Protein AF-A0A0E0DQ27-F1 (afdb_monomer_lite)

Radius of gyration: 22.17 Å; chains: 1; bounding box: 56×49×69 Å

Sequence (238 aa):
MFDQETCTPAHSANTAISEDLGQVEYILSDRTGTLTENRMIFRRCCMSDTLYGENNGDALKDARLLDAVSCNDPDIVKFLTVMALCSTVVPIKSNGGTITYHAQSQDEEALVSAASKLNMVLVSKDSNTAEISFNGCKFYYDLLDILEFTSDRKRMSAVVKDVQSGKILLLSKGADEAILPRCHQVVARDPLFYCCPDLEVLIKISGMVFFTFKQYLIPVANGLRLLPGRSMLTYHAL

Secondary structure (DSSP, 8-state):
-EETTTTEE---S-STTTTGGGG-------TBTTTB-S------EEETTEEESTTTS-GGG-HHHHHHHHTT-HHHHHHHHHHHHSS--EEEE-TTS-EEEE-SSHHHHHHHHHHHHTTEEEEEE-SSEEEEEETTEEEEEEEEEEE---TTT-EEEEEEEETTT--EEEEEEE-HHHHGGGSS--EEEETTEEE-TTSS-EEEETTEEEEEE-----EETTEE--------------

InterPro domains:
  IPR023299 P-type ATPase, cytoplasmic domain N [G3DSA:3.40.1110.10] (27-193)
  IPR023299 P-type ATPase, cytoplasmic domain N [SSF81660] (35-189)

Organism: NCBI:txid40149

Structure (mmCIF, N/CA/C/O backbone):
data_AF-A0A0E0DQ27-F1
#
_entry.id   AF-A0A0E0DQ27-F1
#
loop_
_atom_site.group_PDB
_atom_site.id
_atom_site.type_symbol
_atom_site.label_atom_id
_atom_site.label_alt_id
_atom_site.label_comp_id
_atom_site.label_asym_id
_atom_site.label_entity_id
_atom_site.label_seq_id
_atom_site.pdbx_PDB_ins_code
_atom_site.Cartn_x
_atom_site.Cartn_y
_atom_site.Cartn_z
_atom_site.occupancy
_atom_site.B_iso_or_equiv
_atom_site.auth_seq_id
_atom_site.auth_comp_id
_atom_site.auth_asym_id
_atom_site.auth_atom_id
_atom_site.pdbx_PDB_model_num
ATOM 1 N N . MET A 1 1 ? 21.222 8.772 -30.298 1.00 85.88 1 MET A N 1
ATOM 2 C CA . MET A 1 1 ? 20.385 8.210 -29.219 1.00 85.88 1 MET A CA 1
ATOM 3 C C . MET A 1 1 ? 20.910 8.791 -27.912 1.00 85.88 1 MET A C 1
ATOM 5 O O . MET A 1 1 ? 22.088 8.610 -27.633 1.00 85.88 1 MET A O 1
ATOM 9 N N . PHE A 1 2 ? 20.123 9.619 -27.225 1.00 94.50 2 PHE A N 1
ATOM 10 C CA . PHE A 1 2 ? 20.524 10.358 -26.019 1.00 94.50 2 PHE A CA 1
ATOM 11 C C . PHE A 1 2 ? 19.355 10.327 -25.038 1.00 94.50 2 PHE A C 1
ATOM 13 O O . PHE A 1 2 ? 18.240 10.660 -25.440 1.00 94.50 2 PHE A O 1
ATOM 20 N N . ASP A 1 3 ? 19.612 9.911 -23.802 1.00 92.56 3 ASP A N 1
ATOM 21 C CA . ASP A 1 3 ? 18.632 9.940 -22.722 1.00 92.56 3 ASP A CA 1
ATOM 22 C C . ASP A 1 3 ? 18.698 11.291 -21.998 1.00 92.56 3 ASP A C 1
ATOM 24 O O . ASP A 1 3 ? 19.737 11.673 -21.456 1.00 92.56 3 ASP A O 1
ATOM 28 N N . GLN A 1 4 ? 17.582 12.021 -22.015 1.00 94.44 4 GLN A N 1
ATOM 29 C CA . GLN A 1 4 ? 17.468 13.339 -21.394 1.00 94.44 4 GLN A CA 1
ATOM 30 C C . GLN A 1 4 ? 17.326 13.270 -19.873 1.00 94.44 4 GLN A C 1
ATOM 32 O O . GLN A 1 4 ? 17.739 14.213 -19.205 1.00 94.44 4 GLN A O 1
ATOM 37 N N . GLU A 1 5 ? 16.767 12.189 -19.321 1.00 89.69 5 GLU A N 1
ATOM 38 C CA . GLU A 1 5 ? 16.522 12.092 -17.878 1.00 89.69 5 GLU A CA 1
ATOM 39 C C . GLU A 1 5 ? 17.819 11.843 -17.112 1.00 89.69 5 GLU A C 1
ATOM 41 O O . GLU A 1 5 ? 18.094 12.502 -16.108 1.00 89.69 5 GLU A O 1
ATOM 46 N N . THR A 1 6 ? 18.654 10.932 -17.616 1.00 90.06 6 THR A N 1
ATOM 47 C CA . THR A 1 6 ? 19.972 10.649 -17.025 1.00 90.06 6 THR A CA 1
ATOM 48 C C . THR A 1 6 ? 21.101 11.488 -17.626 1.00 90.06 6 THR A C 1
ATOM 50 O O . THR A 1 6 ? 22.240 11.391 -17.173 1.00 90.06 6 THR A O 1
ATOM 53 N N . CYS A 1 7 ? 20.805 12.318 -18.633 1.00 91.56 7 CYS A N 1
ATOM 54 C CA . CYS A 1 7 ? 21.791 13.059 -19.427 1.00 91.56 7 CYS A CA 1
ATOM 55 C C . CYS A 1 7 ? 22.873 12.157 -20.055 1.00 91.56 7 CYS A C 1
ATOM 57 O O . CYS A 1 7 ? 24.028 12.569 -20.198 1.00 91.56 7 CYS A O 1
ATOM 59 N N . THR A 1 8 ? 22.512 10.931 -20.443 1.00 93.38 8 THR A N 1
ATOM 60 C CA . THR A 1 8 ? 23.469 9.925 -20.919 1.00 93.38 8 THR A CA 1
ATOM 61 C C . THR A 1 8 ? 23.369 9.742 -22.439 1.00 93.38 8 THR A C 1
ATOM 63 O O . THR A 1 8 ? 22.321 9.336 -22.951 1.00 93.38 8 THR A O 1
ATOM 66 N N . PRO A 1 9 ? 24.441 10.005 -23.212 1.00 95.88 9 PRO A N 1
ATOM 67 C CA . PRO A 1 9 ? 24.478 9.651 -24.626 1.00 95.88 9 PRO A CA 1
ATOM 68 C C . PRO A 1 9 ? 24.666 8.144 -24.808 1.00 95.88 9 PRO A C 1
ATOM 70 O O . PRO A 1 9 ? 25.321 7.481 -24.007 1.00 95.88 9 PRO A O 1
ATOM 73 N N . ALA A 1 10 ? 24.170 7.607 -25.922 1.00 91.94 10 ALA A N 1
ATOM 74 C CA . ALA A 1 10 ? 24.556 6.269 -26.342 1.00 91.94 10 ALA A CA 1
ATOM 75 C C . ALA A 1 10 ? 26.074 6.209 -26.559 1.00 91.94 10 ALA A C 1
ATOM 77 O O . ALA A 1 10 ? 26.651 7.043 -27.261 1.00 91.94 10 ALA A O 1
ATOM 78 N N . HIS A 1 11 ? 26.704 5.210 -25.952 1.00 92.50 11 HIS A N 1
ATOM 79 C CA . HIS A 1 11 ? 28.142 5.009 -25.992 1.00 92.50 11 HIS A CA 1
ATOM 80 C C . HIS A 1 11 ? 28.458 3.668 -26.653 1.00 92.50 11 HIS A C 1
ATOM 82 O O . HIS A 1 11 ? 27.934 2.630 -26.256 1.00 92.50 11 HIS A O 1
ATOM 88 N N . SER A 1 12 ? 29.330 3.692 -27.660 1.00 91.69 12 SER A N 1
ATOM 89 C CA . SER A 1 12 ? 29.832 2.484 -28.309 1.00 91.69 12 SER A CA 1
ATOM 90 C C . SER A 1 12 ? 31.163 2.094 -27.678 1.00 91.69 12 SER A C 1
ATOM 92 O O . SER A 1 12 ? 32.188 2.696 -27.990 1.00 91.69 12 SER A O 1
ATOM 94 N N . ALA A 1 13 ? 31.154 1.071 -26.823 1.00 92.62 13 ALA A N 1
ATOM 95 C CA . ALA A 1 13 ? 32.375 0.551 -26.204 1.00 92.62 13 ALA A CA 1
ATOM 96 C C . ALA A 1 13 ? 33.302 -0.152 -27.218 1.00 92.62 13 ALA A C 1
ATOM 98 O O . ALA A 1 13 ? 34.518 -0.147 -27.049 1.00 92.62 13 ALA A O 1
ATOM 99 N N . ASN A 1 14 ? 32.738 -0.742 -28.279 1.00 92.06 14 ASN A N 1
A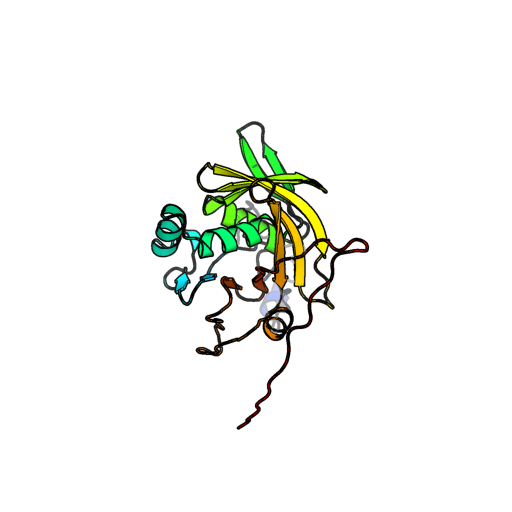TOM 100 C CA . ASN A 1 14 ? 33.486 -1.392 -29.352 1.00 92.06 14 ASN A CA 1
ATOM 101 C C . ASN A 1 14 ? 32.871 -1.042 -30.712 1.00 92.06 14 ASN A C 1
ATOM 103 O O . ASN A 1 14 ? 31.726 -1.389 -30.984 1.00 92.06 14 ASN A O 1
ATOM 107 N N . THR A 1 15 ? 33.626 -0.354 -31.566 1.00 92.69 15 THR A N 1
ATOM 108 C CA . THR A 1 15 ? 33.170 0.077 -32.898 1.00 92.69 15 THR A CA 1
ATOM 109 C C . THR A 1 15 ? 33.391 -0.970 -33.995 1.00 92.69 15 THR A C 1
ATOM 111 O O . THR A 1 15 ? 32.826 -0.827 -35.080 1.00 92.69 15 THR A O 1
ATOM 114 N N . ALA A 1 16 ? 34.157 -2.036 -33.726 1.00 92.62 16 ALA A N 1
ATOM 115 C CA . ALA A 1 16 ? 34.480 -3.077 -34.708 1.00 92.62 16 ALA A CA 1
ATOM 116 C C . ALA A 1 16 ? 33.281 -3.967 -35.085 1.00 92.62 16 ALA A C 1
ATOM 118 O O . ALA A 1 16 ? 33.305 -4.596 -36.132 1.00 92.62 16 ALA A O 1
ATOM 119 N N . ILE A 1 17 ? 32.233 -3.992 -34.255 1.00 92.56 17 ILE A N 1
ATOM 120 C CA . ILE A 1 17 ? 31.020 -4.816 -34.433 1.00 92.56 17 ILE A CA 1
ATOM 121 C C . ILE A 1 17 ? 29.846 -4.037 -35.050 1.00 92.56 17 ILE A C 1
ATOM 123 O O . ILE A 1 17 ? 28.694 -4.456 -34.976 1.00 92.56 17 ILE A O 1
ATOM 127 N N . SER A 1 18 ? 30.107 -2.852 -35.603 1.00 90.00 18 SER A N 1
ATOM 128 C CA . SER A 1 18 ? 29.053 -1.964 -36.110 1.00 90.00 18 SER A CA 1
ATOM 129 C C . SER A 1 18 ? 28.307 -2.534 -37.322 1.00 90.00 18 SER A C 1
ATOM 131 O O . SER A 1 18 ? 27.117 -2.266 -37.472 1.00 90.00 18 SER A O 1
ATOM 133 N N . GLU A 1 19 ? 28.967 -3.354 -38.142 1.00 92.44 19 GLU A N 1
ATOM 134 C CA . GLU A 1 19 ? 28.348 -4.055 -39.275 1.00 92.44 19 GLU A CA 1
ATOM 135 C C . GLU A 1 19 ? 27.512 -5.265 -38.821 1.00 92.44 19 GLU A C 1
ATOM 137 O O . GLU A 1 19 ? 26.423 -5.493 -39.352 1.00 92.44 19 GLU A O 1
ATOM 142 N N . ASP A 1 20 ? 27.964 -5.980 -37.783 1.00 90.69 20 ASP A N 1
ATOM 143 C CA . ASP A 1 20 ? 27.270 -7.146 -37.215 1.00 90.69 20 ASP A CA 1
ATOM 144 C C . ASP A 1 20 ? 25.910 -6.768 -36.610 1.00 90.69 20 ASP A C 1
ATOM 146 O O . ASP A 1 20 ? 24.956 -7.543 -36.683 1.00 90.69 20 ASP A O 1
ATOM 150 N N . LEU A 1 21 ? 25.780 -5.545 -36.074 1.00 89.81 21 LEU A N 1
ATOM 151 C CA . LEU A 1 21 ? 24.505 -5.013 -35.572 1.00 89.81 21 LEU A CA 1
ATOM 152 C C . LEU A 1 21 ? 23.403 -4.998 -36.646 1.00 89.81 21 LEU A C 1
ATOM 154 O O . LEU A 1 21 ? 22.226 -5.107 -36.306 1.00 89.81 21 LEU A O 1
ATOM 158 N N . GLY A 1 22 ? 23.765 -4.887 -37.930 1.00 90.94 22 GLY A N 1
ATOM 159 C CA . GLY A 1 22 ? 22.819 -4.923 -39.049 1.00 90.94 22 GLY A CA 1
ATOM 160 C C . GLY A 1 22 ? 22.325 -6.326 -39.416 1.00 90.94 22 GLY A C 1
ATOM 161 O O . GLY A 1 22 ? 21.386 -6.444 -40.200 1.00 90.94 22 GLY A O 1
ATOM 162 N N . GLN A 1 23 ? 22.941 -7.374 -38.863 1.00 93.25 23 GLN A N 1
ATOM 163 C CA . GLN A 1 23 ? 22.648 -8.782 -39.162 1.00 93.25 23 GLN A CA 1
ATOM 164 C C . GLN A 1 23 ? 21.981 -9.514 -37.984 1.00 93.25 23 GLN A C 1
ATOM 166 O O . GLN A 1 23 ? 21.807 -10.729 -38.020 1.00 93.25 23 GLN A O 1
ATOM 171 N N . VAL A 1 24 ? 21.617 -8.796 -36.918 1.00 93.88 24 VAL A N 1
ATOM 172 C CA . VAL A 1 24 ? 21.010 -9.390 -35.721 1.00 93.88 24 VAL A CA 1
ATOM 173 C C . VAL A 1 24 ? 19.576 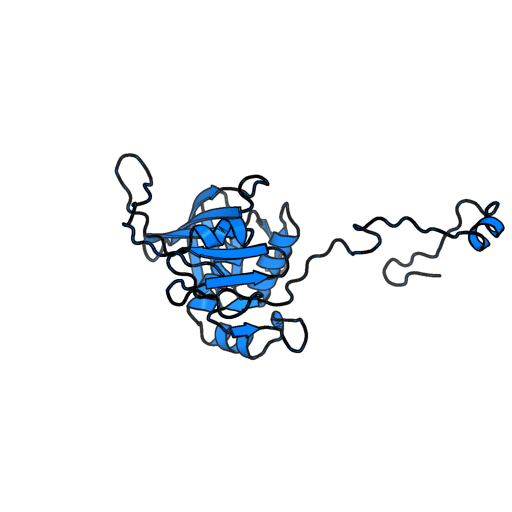-9.849 -36.012 1.00 93.88 24 VAL A C 1
ATOM 175 O O . VAL A 1 24 ? 18.709 -9.034 -36.313 1.00 93.88 24 VAL A O 1
ATOM 178 N N . GLU A 1 25 ? 19.308 -11.149 -35.854 1.00 96.25 25 GLU A N 1
ATOM 179 C CA . GLU A 1 25 ? 17.965 -11.741 -36.018 1.00 96.25 25 GLU A CA 1
ATOM 180 C C . GLU A 1 25 ? 17.209 -11.922 -34.690 1.00 96.25 25 GLU A C 1
ATOM 182 O O . GLU A 1 25 ? 15.979 -11.881 -34.655 1.00 96.25 25 GLU A O 1
ATOM 187 N N . TYR A 1 26 ? 17.934 -12.103 -33.583 1.00 95.19 26 TYR A N 1
ATOM 188 C CA . TYR A 1 26 ? 17.359 -12.380 -32.267 1.00 95.19 26 TYR A CA 1
ATOM 189 C C . TYR A 1 26 ? 17.884 -11.394 -31.226 1.00 95.19 26 TYR A C 1
ATOM 191 O O . TYR A 1 26 ? 19.091 -11.216 -31.076 1.00 95.19 26 TYR A O 1
ATOM 199 N N . ILE A 1 27 ? 16.968 -10.797 -30.462 1.00 93.38 27 ILE A N 1
ATOM 200 C CA . ILE A 1 27 ? 17.286 -9.947 -29.313 1.00 93.38 27 ILE A CA 1
ATOM 201 C C . ILE A 1 27 ? 16.871 -10.692 -28.049 1.00 93.38 27 ILE A C 1
ATOM 203 O O . ILE A 1 27 ? 15.703 -11.039 -27.872 1.00 93.38 27 ILE A O 1
ATOM 207 N N . LEU A 1 28 ? 17.833 -10.923 -27.160 1.00 94.31 28 LEU A N 1
ATOM 208 C CA . LEU A 1 28 ? 17.578 -11.432 -25.819 1.00 94.31 28 LEU A CA 1
ATOM 209 C C . LEU A 1 28 ? 17.525 -10.236 -24.869 1.00 94.31 28 LEU A C 1
ATOM 211 O O . LEU A 1 28 ? 18.515 -9.525 -24.711 1.00 94.31 28 LEU A O 1
ATOM 215 N N . SER A 1 29 ? 16.368 -9.999 -24.261 1.00 91.25 29 SER A N 1
ATOM 216 C CA . SER A 1 29 ? 16.168 -8.895 -23.322 1.00 91.25 29 SER A CA 1
ATOM 217 C C . SER A 1 29 ? 15.880 -9.425 -21.928 1.00 91.25 29 SER A C 1
ATOM 219 O O . SER A 1 29 ? 15.069 -10.338 -21.764 1.00 91.25 29 SER A O 1
ATOM 221 N N . ASP A 1 30 ? 16.516 -8.823 -20.923 1.00 91.00 30 ASP A N 1
ATOM 222 C CA . ASP A 1 30 ? 16.131 -9.035 -19.531 1.00 91.00 30 ASP A CA 1
ATOM 223 C C . ASP A 1 30 ? 14.823 -8.287 -19.230 1.00 91.00 30 ASP A C 1
ATOM 225 O O . ASP A 1 30 ? 14.516 -7.249 -19.820 1.00 91.00 30 ASP A O 1
ATOM 229 N N . ARG A 1 31 ? 14.021 -8.811 -18.307 1.00 81.81 31 ARG A N 1
ATOM 230 C CA . ARG A 1 31 ? 12.768 -8.174 -17.901 1.00 81.81 31 ARG A CA 1
ATOM 231 C C . ARG A 1 31 ? 13.046 -6.965 -17.014 1.00 81.81 31 ARG A C 1
ATOM 233 O O . ARG A 1 31 ? 12.565 -5.869 -17.296 1.00 81.81 31 ARG A O 1
ATOM 240 N N . THR A 1 32 ? 13.824 -7.162 -15.956 1.00 76.94 32 THR A N 1
ATOM 241 C CA . THR A 1 32 ? 14.015 -6.156 -14.907 1.00 76.94 32 THR A CA 1
ATOM 242 C C . THR A 1 32 ? 15.139 -5.201 -15.287 1.00 76.94 32 THR A C 1
ATOM 244 O O . THR A 1 32 ? 16.227 -5.629 -15.648 1.00 76.94 32 THR A O 1
ATOM 247 N N . GLY A 1 33 ? 14.887 -3.892 -15.230 1.00 78.56 33 GLY A N 1
ATOM 248 C CA . GLY A 1 33 ? 15.893 -2.873 -15.545 1.00 78.56 33 GLY A CA 1
ATOM 249 C C . GLY A 1 33 ? 16.145 -2.650 -17.041 1.00 78.56 33 GLY A C 1
ATOM 250 O O . GLY A 1 33 ? 16.861 -1.715 -17.379 1.00 78.56 33 GLY A O 1
ATOM 251 N N . THR A 1 34 ? 15.540 -3.455 -17.928 1.00 85.25 34 THR A N 1
ATOM 252 C CA . THR A 1 34 ? 15.535 -3.221 -19.386 1.00 85.25 34 THR A CA 1
ATOM 253 C C . THR A 1 34 ? 14.118 -3.001 -19.911 1.00 85.25 34 THR A C 1
ATOM 255 O O . THR A 1 34 ? 13.819 -1.926 -20.418 1.00 85.25 34 THR A O 1
ATOM 258 N N . LEU A 1 35 ? 13.222 -3.989 -19.775 1.00 82.62 35 LEU A N 1
ATOM 259 C CA . LEU A 1 35 ? 11.830 -3.845 -20.230 1.00 82.62 35 LEU A CA 1
ATOM 260 C C . LEU A 1 35 ? 10.960 -3.072 -19.237 1.00 82.62 35 LEU A C 1
ATOM 262 O O . LEU A 1 35 ? 9.985 -2.438 -19.637 1.00 82.62 35 LEU A O 1
ATOM 266 N N . THR A 1 36 ? 11.282 -3.151 -17.946 1.00 77.12 36 THR A N 1
ATOM 267 C CA . THR A 1 36 ? 10.534 -2.468 -16.889 1.00 77.12 36 THR A CA 1
ATOM 268 C C . THR A 1 36 ? 11.459 -1.667 -15.990 1.00 77.12 36 THR A C 1
ATOM 270 O O . THR A 1 36 ? 12.467 -2.188 -15.502 1.00 77.12 36 THR A O 1
ATOM 273 N N . GLU A 1 37 ? 11.063 -0.433 -15.691 1.00 74.81 37 GLU A N 1
ATOM 274 C CA . GLU A 1 37 ? 11.632 0.327 -14.583 1.00 74.81 37 GLU A CA 1
ATOM 275 C C . GLU A 1 37 ? 11.393 -0.410 -13.262 1.00 74.81 37 GLU A C 1
ATOM 277 O O . GLU A 1 37 ? 10.334 -1.000 -13.041 1.00 74.81 37 GLU A O 1
ATOM 282 N N . ASN A 1 38 ? 12.366 -0.346 -12.355 1.00 76.19 38 ASN A N 1
ATOM 283 C CA . ASN A 1 38 ? 12.253 -0.919 -11.016 1.00 76.19 38 ASN A CA 1
ATOM 284 C C . ASN A 1 38 ? 11.463 0.028 -10.093 1.00 76.19 38 ASN A C 1
ATOM 286 O O . ASN A 1 38 ? 11.992 0.538 -9.102 1.00 76.19 38 ASN A O 1
ATOM 290 N N . ARG A 1 39 ? 10.231 0.355 -10.506 1.00 74.75 39 ARG A N 1
ATOM 291 C CA . ARG A 1 39 ? 9.332 1.295 -9.835 1.00 74.75 39 ARG A CA 1
ATOM 292 C C . ARG A 1 39 ? 7.906 0.758 -9.831 1.00 74.75 39 ARG A C 1
ATOM 294 O O . ARG A 1 39 ? 7.240 0.700 -10.863 1.00 74.75 39 ARG A O 1
ATOM 301 N N . MET A 1 40 ? 7.404 0.470 -8.637 1.00 79.69 40 MET A N 1
ATOM 302 C CA . MET A 1 40 ? 6.029 0.021 -8.436 1.00 79.69 40 MET A CA 1
ATOM 303 C C . MET A 1 40 ? 5.103 1.216 -8.190 1.00 79.69 40 MET A C 1
ATOM 305 O O . MET A 1 40 ? 5.422 2.136 -7.435 1.00 79.69 40 MET A O 1
ATOM 309 N N . ILE A 1 41 ? 3.954 1.236 -8.871 1.00 77.06 41 ILE A N 1
ATOM 310 C CA . ILE A 1 41 ? 2.983 2.336 -8.806 1.00 77.06 41 ILE A CA 1
ATOM 311 C C . ILE A 1 41 ? 1.600 1.756 -8.527 1.00 77.06 41 ILE A C 1
ATOM 313 O O . ILE A 1 41 ? 1.123 0.877 -9.243 1.00 77.06 41 ILE A O 1
ATOM 317 N N . PHE A 1 42 ? 0.928 2.295 -7.512 1.00 82.19 42 PHE A N 1
ATOM 318 C CA . PHE A 1 42 ? -0.466 1.979 -7.230 1.00 82.19 42 PHE A CA 1
ATOM 319 C C . PHE A 1 42 ? -1.375 2.574 -8.309 1.00 82.19 42 PHE A C 1
ATOM 321 O O . PHE A 1 42 ? -1.415 3.788 -8.497 1.00 82.19 42 PHE A O 1
ATOM 328 N N . ARG A 1 43 ? -2.085 1.708 -9.036 1.00 78.81 43 ARG A N 1
ATOM 329 C CA . ARG A 1 43 ? -2.857 2.092 -10.229 1.00 78.81 43 ARG A CA 1
ATOM 330 C C . ARG A 1 43 ? -4.361 1.970 -10.038 1.00 78.81 43 ARG A C 1
ATOM 332 O O . ARG A 1 43 ? -5.097 2.849 -10.468 1.00 78.81 43 ARG A O 1
ATOM 339 N N . ARG A 1 44 ? -4.823 0.871 -9.447 1.00 80.44 44 ARG A N 1
ATOM 340 C CA . ARG A 1 44 ? -6.241 0.513 -9.327 1.00 80.44 44 ARG A CA 1
ATOM 341 C C . ARG A 1 44 ? -6.471 -0.257 -8.041 1.00 80.44 44 ARG A C 1
ATOM 343 O O . ARG A 1 44 ? -5.562 -0.939 -7.572 1.00 80.44 44 ARG A O 1
ATOM 350 N N . CYS A 1 45 ? -7.685 -0.182 -7.524 1.00 78.25 45 CYS A N 1
ATOM 351 C CA . CYS A 1 45 ? -8.141 -0.974 -6.391 1.00 78.25 45 CYS A CA 1
ATOM 352 C C . CYS A 1 45 ? -9.645 -1.204 -6.489 1.00 78.25 45 CYS A C 1
ATOM 354 O O . CYS A 1 45 ? -10.350 -0.485 -7.191 1.00 78.25 45 CYS A O 1
ATOM 356 N N . CYS A 1 46 ? -10.121 -2.215 -5.777 1.00 77.00 46 CYS A N 1
ATOM 357 C CA . CYS A 1 46 ? -11.534 -2.513 -5.632 1.00 77.00 46 CYS A CA 1
ATOM 358 C C . CYS A 1 46 ? -11.850 -2.549 -4.138 1.00 77.00 46 CYS A C 1
ATOM 360 O O . CYS A 1 46 ? -11.052 -3.096 -3.378 1.00 77.00 46 CYS A O 1
ATOM 362 N N . MET A 1 47 ? -12.977 -1.970 -3.729 1.00 76.44 47 MET A N 1
ATOM 363 C CA . MET A 1 47 ? -13.510 -2.073 -2.367 1.00 76.44 47 MET A CA 1
ATOM 364 C C . MET A 1 47 ? -15.034 -2.125 -2.449 1.00 76.44 47 MET A C 1
ATOM 366 O O . MET A 1 47 ? -15.613 -1.353 -3.206 1.00 76.44 47 MET A O 1
ATOM 370 N N . SER A 1 48 ? -15.671 -3.029 -1.699 1.00 68.94 48 SER A N 1
ATOM 371 C CA . SER A 1 48 ? -17.138 -3.147 -1.597 1.00 68.94 48 SER A CA 1
ATOM 372 C C . SER A 1 48 ? -17.853 -3.049 -2.962 1.00 68.94 48 SER A C 1
ATOM 374 O O . SER A 1 48 ? -18.681 -2.170 -3.182 1.00 68.94 48 SER A O 1
ATOM 376 N N . ASP A 1 49 ? -17.462 -3.913 -3.912 1.00 68.62 49 ASP A N 1
ATOM 377 C CA . ASP A 1 49 ? -17.937 -3.964 -5.314 1.00 68.62 49 ASP A CA 1
ATOM 378 C C . ASP A 1 49 ? -17.649 -2.732 -6.194 1.00 68.62 49 ASP A C 1
ATOM 380 O O . ASP A 1 49 ? -18.029 -2.694 -7.365 1.00 68.62 49 ASP A O 1
ATOM 384 N N . THR A 1 50 ? -16.934 -1.734 -5.680 1.00 72.25 50 THR A N 1
ATOM 385 C CA . THR A 1 50 ? -16.585 -0.526 -6.429 1.00 72.25 50 THR A CA 1
ATOM 386 C C . THR A 1 50 ? -15.132 -0.576 -6.887 1.00 72.25 50 THR A C 1
ATOM 388 O O . THR A 1 50 ? -14.206 -0.601 -6.076 1.00 72.25 50 THR A O 1
ATOM 391 N N . LEU A 1 51 ? -14.923 -0.560 -8.206 1.00 76.00 51 LEU A N 1
ATOM 392 C CA . LEU A 1 51 ? -13.602 -0.465 -8.825 1.00 76.00 51 LEU A CA 1
ATOM 393 C C . LEU A 1 51 ? -13.194 1.003 -8.999 1.00 76.00 51 LEU A C 1
ATOM 395 O O . LEU A 1 51 ? -13.906 1.781 -9.639 1.00 76.00 51 LEU A O 1
ATOM 399 N N . TYR A 1 52 ? -12.014 1.364 -8.499 1.00 79.50 52 TYR A N 1
ATOM 400 C CA . TYR A 1 52 ? -11.430 2.700 -8.610 1.00 79.50 52 TYR A CA 1
ATOM 401 C C . TYR A 1 52 ? -10.239 2.717 -9.577 1.00 79.50 52 TYR A C 1
ATOM 403 O O . TYR A 1 52 ? -9.418 1.792 -9.618 1.00 79.50 52 TYR A O 1
ATOM 411 N N . GLY A 1 53 ? -10.121 3.800 -10.351 1.00 74.94 53 GLY A N 1
ATOM 412 C CA . GLY A 1 53 ? -9.043 3.988 -11.331 1.00 74.94 53 GLY A CA 1
ATOM 413 C C . GLY A 1 53 ? -9.278 3.293 -12.679 1.00 74.94 53 GLY A C 1
ATOM 414 O O . GLY A 1 53 ? -8.326 3.057 -13.427 1.00 74.94 53 GLY A O 1
ATOM 415 N N . GLU A 1 54 ? -10.522 2.950 -13.014 1.00 70.25 54 GLU A N 1
ATOM 416 C CA . GLU A 1 54 ? -10.874 2.243 -14.253 1.00 70.25 54 GLU A CA 1
ATOM 417 C C . GLU A 1 54 ? -10.520 3.066 -15.507 1.00 70.25 54 GLU A C 1
ATOM 419 O O . GLU A 1 54 ? -9.710 2.617 -16.322 1.00 70.25 54 GLU A O 1
ATOM 424 N N . ASN A 1 55 ? -11.003 4.313 -15.576 1.00 70.19 55 ASN A N 1
ATOM 425 C CA . ASN A 1 55 ? -10.890 5.183 -16.754 1.00 70.19 55 ASN A CA 1
ATOM 426 C C . ASN A 1 55 ? -9.454 5.647 -17.056 1.00 70.19 55 ASN A C 1
ATOM 428 O O . ASN A 1 55 ? -9.011 5.579 -18.197 1.00 70.19 55 ASN A O 1
ATOM 432 N N . ASN A 1 56 ? -8.711 6.094 -16.037 1.00 70.94 56 ASN A N 1
ATOM 433 C CA . ASN A 1 56 ? -7.377 6.690 -16.220 1.00 70.94 56 ASN A CA 1
ATOM 434 C C . ASN A 1 56 ? -6.224 5.769 -15.797 1.00 70.94 56 ASN A C 1
ATOM 436 O O . ASN A 1 56 ? -5.058 6.127 -15.959 1.00 70.94 56 ASN A O 1
ATOM 440 N N . GLY A 1 57 ? -6.524 4.606 -15.209 1.00 68.88 57 GLY A N 1
ATOM 441 C CA . GLY A 1 57 ? -5.499 3.750 -14.611 1.00 68.88 57 GLY A CA 1
ATOM 442 C C . GLY A 1 57 ? -4.774 4.422 -13.442 1.00 68.88 57 GLY A C 1
ATOM 443 O O . GLY A 1 57 ? -3.598 4.148 -13.236 1.00 68.88 57 GLY A O 1
ATOM 444 N N . ASP A 1 58 ? -5.422 5.346 -12.732 1.00 77.62 58 ASP A N 1
ATOM 445 C CA . ASP A 1 58 ? -4.850 6.049 -11.580 1.00 77.62 58 ASP A CA 1
ATOM 446 C C . ASP A 1 58 ? -5.931 6.264 -10.514 1.00 77.62 58 ASP A C 1
ATOM 448 O O . ASP A 1 58 ? -6.689 7.235 -10.550 1.00 77.62 58 ASP A O 1
ATOM 452 N N . ALA A 1 59 ? -6.028 5.320 -9.580 1.00 78.00 59 ALA A N 1
ATOM 453 C CA . ALA A 1 59 ? -6.985 5.350 -8.480 1.00 78.00 59 ALA A CA 1
ATOM 454 C C . ALA A 1 59 ? -6.780 6.555 -7.554 1.00 78.00 59 ALA A C 1
ATOM 456 O O . ALA A 1 59 ? -7.748 7.040 -6.981 1.00 78.00 59 ALA A O 1
ATOM 457 N N . LEU A 1 60 ? -5.561 7.097 -7.456 1.00 85.25 60 LEU A N 1
ATOM 458 C CA . LEU A 1 60 ? -5.278 8.261 -6.607 1.00 85.25 60 LEU A CA 1
ATOM 459 C C . LEU A 1 60 ? -5.931 9.550 -7.124 1.00 85.25 60 LEU A C 1
ATOM 461 O O . LEU A 1 60 ? -6.024 10.526 -6.385 1.00 85.25 60 LEU A O 1
ATOM 465 N N . LYS A 1 61 ? -6.374 9.561 -8.385 1.00 87.88 61 LYS A N 1
ATOM 466 C CA . LYS A 1 61 ? -7.102 10.673 -9.012 1.00 87.88 61 LYS A CA 1
ATOM 467 C C . LYS A 1 61 ? -8.586 10.371 -9.217 1.00 87.88 61 LYS A C 1
ATOM 469 O O . LYS A 1 61 ? -9.289 11.196 -9.795 1.00 87.88 61 LYS A O 1
ATOM 474 N N . ASP A 1 62 ? -9.062 9.195 -8.806 1.00 87.94 62 ASP A N 1
ATOM 475 C CA . ASP A 1 62 ? -10.475 8.844 -8.929 1.00 87.94 62 ASP A CA 1
ATOM 476 C C . ASP A 1 62 ? -11.282 9.656 -7.909 1.00 87.94 62 ASP A C 1
ATOM 478 O O . ASP A 1 62 ? -11.121 9.487 -6.700 1.00 87.94 62 ASP A O 1
ATOM 482 N N . ALA A 1 63 ? -12.155 10.539 -8.403 1.00 91.19 63 ALA A N 1
ATOM 483 C CA . ALA A 1 63 ? -12.985 11.399 -7.566 1.00 91.19 63 ALA A CA 1
ATOM 484 C C . ALA A 1 63 ? -13.820 10.589 -6.567 1.00 91.19 63 ALA A C 1
ATOM 486 O O . ALA A 1 63 ? -13.900 10.963 -5.406 1.00 91.19 63 ALA A O 1
ATOM 487 N N . ARG A 1 64 ? -14.337 9.417 -6.966 1.00 90.00 64 ARG A N 1
ATOM 488 C CA . ARG A 1 64 ? -15.150 8.571 -6.078 1.00 90.00 64 ARG A CA 1
ATOM 489 C C . ARG A 1 64 ? -14.340 8.045 -4.896 1.00 90.00 64 ARG A C 1
ATOM 491 O O . ARG A 1 64 ? -14.883 7.907 -3.805 1.00 90.00 64 ARG A O 1
ATOM 498 N N . LEU A 1 65 ? -13.056 7.742 -5.109 1.00 88.12 65 LEU A N 1
ATOM 499 C CA . LEU A 1 65 ? -12.177 7.295 -4.030 1.00 88.12 65 LEU A CA 1
ATOM 500 C C . LEU A 1 65 ? -11.846 8.459 -3.096 1.00 88.12 65 LEU A C 1
ATOM 502 O O . LEU A 1 65 ? -11.915 8.305 -1.881 1.00 88.12 65 LEU A O 1
ATOM 506 N N . LEU A 1 66 ? -11.515 9.622 -3.658 1.00 92.25 66 LEU A N 1
ATOM 507 C CA . LEU A 1 66 ? -11.206 10.825 -2.881 1.00 92.25 66 LEU A CA 1
ATOM 508 C C . LEU A 1 66 ? -12.411 11.304 -2.060 1.00 92.25 66 LEU A C 1
ATOM 510 O O . LEU A 1 66 ? -12.249 11.686 -0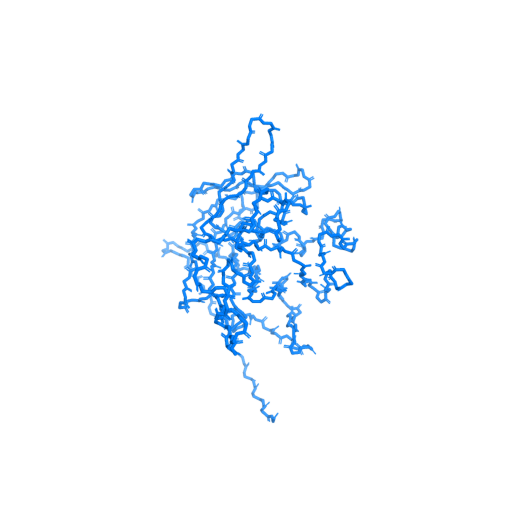.898 1.00 92.25 66 LEU A O 1
ATOM 514 N N . ASP A 1 67 ? -13.614 11.219 -2.625 1.00 92.62 67 ASP A N 1
ATOM 515 C CA . ASP A 1 67 ? -14.865 11.536 -1.940 1.00 92.62 67 ASP A CA 1
ATOM 516 C C . ASP A 1 67 ? -15.120 10.545 -0.798 1.00 92.62 67 ASP A C 1
ATOM 518 O O . ASP A 1 67 ? -15.374 10.964 0.330 1.00 92.62 67 ASP A O 1
ATOM 522 N N . ALA A 1 68 ? -14.955 9.239 -1.035 1.00 90.00 68 ALA A N 1
ATOM 523 C CA . ALA A 1 68 ? -15.110 8.219 0.006 1.00 90.00 68 ALA A CA 1
ATOM 524 C C . ALA A 1 68 ? -14.087 8.380 1.150 1.00 90.00 68 ALA A C 1
ATOM 526 O O . ALA A 1 68 ? -14.437 8.243 2.325 1.00 90.00 68 ALA A O 1
ATOM 527 N N . VAL A 1 69 ? -12.839 8.743 0.826 1.00 92.94 69 VAL A N 1
ATOM 528 C CA . VAL A 1 69 ? -11.807 9.101 1.817 1.00 92.94 69 VAL A CA 1
ATOM 529 C C . VAL A 1 69 ? -12.229 10.329 2.623 1.00 92.94 69 VAL A C 1
ATOM 531 O O . VAL A 1 69 ? -12.086 10.338 3.844 1.00 92.94 69 VAL A O 1
ATOM 534 N N . SER A 1 70 ? -12.773 11.353 1.965 1.00 92.81 70 SER A N 1
ATOM 535 C CA . SER A 1 70 ? -13.222 12.592 2.617 1.00 92.81 70 SER A CA 1
ATOM 536 C C . SER A 1 70 ? -14.449 12.371 3.508 1.00 92.81 70 SER A C 1
ATOM 538 O O . SER A 1 70 ? -14.569 12.987 4.565 1.00 92.81 70 SER A O 1
ATOM 540 N N . CYS A 1 71 ? -15.335 11.452 3.122 1.00 92.00 71 CYS A N 1
ATOM 541 C CA . CYS A 1 71 ? -16.495 11.035 3.907 1.00 92.00 71 CYS A CA 1
ATOM 542 C C . CYS A 1 71 ? -16.153 10.067 5.054 1.00 92.00 71 CYS A C 1
ATOM 544 O O . CYS A 1 71 ? -17.059 9.677 5.789 1.00 92.00 71 CYS A O 1
ATOM 546 N N . ASN A 1 72 ? -14.877 9.702 5.238 1.00 90.81 72 ASN A N 1
ATOM 547 C CA . ASN A 1 72 ? -14.428 8.706 6.216 1.00 90.81 72 ASN A CA 1
ATOM 548 C C . ASN A 1 72 ? -15.178 7.368 6.083 1.00 90.81 72 ASN A C 1
ATOM 550 O O . ASN A 1 72 ? -15.592 6.788 7.092 1.00 90.81 72 ASN A O 1
ATOM 554 N N . ASP A 1 73 ? -15.363 6.882 4.850 1.00 87.62 73 ASP A N 1
ATOM 555 C CA . ASP A 1 73 ? -16.000 5.586 4.610 1.00 87.62 73 ASP A CA 1
ATOM 556 C C . ASP A 1 73 ? -15.260 4.478 5.393 1.00 87.62 73 ASP A C 1
ATOM 558 O O . ASP A 1 73 ? -14.042 4.317 5.234 1.00 87.62 73 ASP A O 1
ATOM 562 N N . PRO A 1 74 ? -15.954 3.715 6.258 1.00 83.12 74 PRO A N 1
ATOM 563 C CA . PRO A 1 74 ? -15.312 2.755 7.148 1.00 83.12 74 PRO A CA 1
ATOM 564 C C . PRO A 1 74 ? -14.554 1.649 6.406 1.00 83.12 74 PRO A C 1
ATOM 566 O O . PRO A 1 74 ? -13.549 1.164 6.934 1.00 83.12 74 PRO A O 1
ATOM 569 N N . ASP A 1 75 ? -14.990 1.244 5.215 1.00 81.25 75 ASP A N 1
ATOM 570 C CA . ASP A 1 75 ? -14.331 0.181 4.448 1.00 81.25 75 ASP A CA 1
ATOM 571 C C . ASP A 1 75 ? -13.050 0.701 3.796 1.00 81.25 75 ASP A C 1
ATOM 573 O O . ASP A 1 75 ? -12.004 0.046 3.854 1.00 81.25 75 ASP A O 1
ATOM 577 N N . ILE A 1 76 ? -13.078 1.940 3.297 1.00 85.44 76 ILE A N 1
ATOM 578 C CA . ILE A 1 76 ? -11.879 2.628 2.801 1.00 85.44 76 ILE A CA 1
ATOM 579 C C . ILE A 1 76 ? -10.876 2.872 3.935 1.00 85.44 76 ILE A C 1
ATOM 581 O O . ILE A 1 76 ? -9.676 2.648 3.764 1.00 85.44 76 ILE A O 1
ATOM 585 N N . VAL A 1 77 ? -11.335 3.261 5.126 1.00 88.81 77 VAL A N 1
ATOM 586 C CA . VAL A 1 77 ? -10.446 3.455 6.284 1.00 88.81 77 VAL A CA 1
ATOM 587 C C . VAL A 1 77 ? -9.749 2.153 6.674 1.00 88.81 77 VAL A C 1
ATOM 589 O O . VAL A 1 77 ? -8.531 2.147 6.888 1.00 88.81 77 VAL A O 1
ATOM 592 N N . LYS A 1 78 ? -10.483 1.034 6.733 1.00 85.31 78 LYS A N 1
ATOM 593 C CA . LYS A 1 78 ? -9.901 -0.294 7.009 1.00 85.31 78 LYS A CA 1
ATOM 594 C C . LYS A 1 78 ? -8.888 -0.681 5.935 1.00 85.31 78 LYS A C 1
ATOM 596 O O . LYS A 1 78 ? -7.777 -1.097 6.266 1.00 85.31 78 LYS A O 1
ATOM 601 N N . PHE A 1 79 ? -9.249 -0.495 4.666 1.00 85.44 79 PHE A N 1
ATOM 602 C CA . PHE A 1 79 ? -8.390 -0.751 3.511 1.00 85.44 79 PHE A CA 1
ATOM 603 C C . PHE A 1 79 ? -7.049 -0.018 3.635 1.00 85.44 79 PHE A C 1
ATOM 605 O O . PHE A 1 79 ? -5.981 -0.637 3.597 1.00 85.44 79 PHE A O 1
ATOM 612 N N . LEU A 1 80 ? -7.108 1.295 3.862 1.00 90.88 80 LEU A N 1
ATOM 613 C CA . LEU A 1 80 ? -5.925 2.143 3.975 1.00 90.88 80 LEU A CA 1
ATOM 614 C C . LEU A 1 80 ? -5.100 1.794 5.217 1.00 90.88 80 LEU A C 1
ATOM 616 O O . LEU A 1 80 ? -3.869 1.806 5.169 1.00 90.88 80 LEU A O 1
ATOM 620 N N . THR A 1 81 ? -5.766 1.410 6.306 1.00 90.94 81 THR A N 1
ATOM 621 C CA . THR A 1 81 ? -5.107 0.954 7.535 1.00 90.94 81 THR A CA 1
ATOM 622 C C . THR A 1 81 ? -4.305 -0.325 7.292 1.00 90.94 81 THR A C 1
ATOM 624 O O . THR A 1 81 ? -3.180 -0.433 7.776 1.00 90.94 81 THR A O 1
ATOM 627 N N . VAL A 1 82 ? -4.814 -1.278 6.500 1.00 89.69 82 VAL A N 1
ATOM 628 C CA . VAL A 1 82 ? -4.039 -2.474 6.117 1.00 89.69 82 VAL A CA 1
ATOM 629 C C . VAL A 1 82 ? -2.856 -2.137 5.234 1.00 89.69 82 VAL A C 1
ATOM 631 O O . VAL A 1 82 ? -1.775 -2.671 5.478 1.00 89.69 82 VAL A O 1
ATOM 634 N N . MET A 1 83 ? -3.025 -1.241 4.260 1.00 90.69 83 MET A N 1
ATOM 635 C CA . MET A 1 83 ? -1.906 -0.789 3.429 1.00 90.69 83 MET A CA 1
ATOM 636 C C . MET A 1 83 ? -0.792 -0.166 4.271 1.00 90.69 83 MET A C 1
ATOM 638 O O . MET A 1 83 ? 0.374 -0.475 4.044 1.00 90.69 83 MET A O 1
ATOM 642 N N . ALA A 1 84 ? -1.148 0.653 5.265 1.00 93.06 84 ALA A N 1
ATOM 643 C CA . ALA A 1 84 ? -0.191 1.310 6.148 1.00 93.06 84 ALA A CA 1
ATOM 644 C C . ALA A 1 84 ? 0.463 0.342 7.157 1.00 93.06 84 ALA A C 1
ATOM 646 O O . ALA A 1 84 ? 1.691 0.283 7.257 1.00 93.06 84 ALA A O 1
ATOM 647 N N . LEU A 1 85 ? -0.335 -0.427 7.909 1.00 91.88 85 LEU A N 1
ATOM 648 C CA . LEU A 1 85 ? 0.140 -1.202 9.066 1.00 91.88 85 LEU A CA 1
ATOM 649 C C . LEU A 1 85 ? 0.647 -2.604 8.721 1.00 91.88 85 LEU A C 1
ATOM 651 O O . LEU A 1 85 ? 1.606 -3.069 9.343 1.00 91.88 85 LEU A O 1
ATOM 655 N N . CYS A 1 86 ? 0.044 -3.287 7.745 1.00 90.00 86 CYS A N 1
ATOM 656 C CA . CYS A 1 86 ? 0.484 -4.615 7.320 1.00 90.00 86 CYS A CA 1
ATOM 657 C C . CYS A 1 86 ? 1.651 -4.465 6.337 1.00 90.00 86 CYS A C 1
ATOM 659 O O . CYS A 1 86 ? 1.501 -4.656 5.139 1.00 90.00 86 CYS A O 1
ATOM 661 N N . SER A 1 87 ? 2.812 -4.041 6.814 1.00 89.00 87 SER A N 1
ATOM 662 C CA . SER A 1 87 ? 4.007 -3.778 6.001 1.00 89.00 87 SER A CA 1
ATOM 663 C C . SER A 1 87 ? 5.261 -3.900 6.865 1.00 89.00 87 SER A C 1
ATOM 665 O O . SER A 1 87 ? 5.164 -3.836 8.090 1.00 89.00 87 SER A O 1
ATOM 667 N N . THR A 1 88 ? 6.443 -4.010 6.272 1.00 90.62 88 THR A N 1
ATOM 668 C CA . THR A 1 88 ? 7.725 -3.798 6.974 1.00 90.62 88 THR A CA 1
ATOM 669 C C . THR A 1 88 ? 8.302 -2.409 6.679 1.00 90.62 88 THR A C 1
ATOM 671 O O . THR A 1 88 ? 9.500 -2.187 6.823 1.00 90.62 88 THR A O 1
ATOM 674 N N . VAL A 1 89 ? 7.467 -1.476 6.209 1.00 93.25 89 VAL A N 1
ATOM 675 C CA . VAL A 1 89 ? 7.877 -0.116 5.841 1.00 93.25 89 VAL A CA 1
ATOM 676 C C . VAL A 1 89 ? 8.263 0.683 7.081 1.00 93.25 89 VAL A C 1
ATOM 678 O O . VAL A 1 89 ? 7.510 0.737 8.055 1.00 93.25 89 VAL A O 1
ATOM 681 N N . VAL A 1 90 ? 9.403 1.364 6.998 1.00 93.56 90 VAL A N 1
ATOM 682 C CA . VAL A 1 90 ? 9.888 2.305 8.008 1.00 93.56 90 VAL A CA 1
ATOM 683 C C . VAL A 1 90 ? 9.677 3.737 7.497 1.00 93.56 90 VAL A C 1
ATOM 685 O O . VAL A 1 90 ? 10.210 4.091 6.439 1.00 93.56 90 VAL A O 1
ATOM 688 N N . PRO A 1 91 ? 8.898 4.576 8.207 1.00 95.19 91 PRO A N 1
ATOM 689 C CA . PRO A 1 91 ? 8.749 5.987 7.870 1.00 95.19 91 PRO A CA 1
ATOM 690 C C . PRO A 1 91 ? 9.969 6.795 8.340 1.00 95.19 91 PRO A C 1
ATOM 692 O O . PRO A 1 91 ? 10.335 6.769 9.514 1.00 95.19 91 PRO A O 1
ATOM 695 N N . ILE A 1 92 ? 10.572 7.567 7.438 1.00 93.94 92 ILE A N 1
ATOM 696 C CA . ILE A 1 92 ? 11.694 8.470 7.717 1.00 93.94 92 ILE A CA 1
ATOM 697 C C . ILE A 1 92 ? 11.211 9.914 7.589 1.00 93.94 92 ILE A C 1
ATOM 699 O O . ILE A 1 92 ? 10.823 10.373 6.511 1.00 93.94 92 ILE A O 1
ATOM 703 N N . LYS A 1 93 ? 11.245 10.646 8.706 1.00 91.69 93 LYS A N 1
ATOM 704 C CA . LYS A 1 93 ? 10.883 12.068 8.761 1.00 91.69 93 LYS A CA 1
ATOM 705 C C . LYS A 1 93 ? 12.078 12.918 8.348 1.00 91.69 93 LYS A C 1
ATOM 707 O O . LYS A 1 93 ? 13.118 12.883 9.000 1.00 91.69 93 LYS A O 1
ATOM 712 N N . SER A 1 94 ? 11.926 13.704 7.289 1.00 90.94 94 SER A N 1
ATOM 713 C CA . SER A 1 94 ? 12.915 14.715 6.911 1.00 90.94 94 SER A CA 1
ATOM 714 C C . SER A 1 94 ? 12.757 15.986 7.754 1.00 90.94 94 SER A C 1
ATOM 716 O O . SER A 1 94 ? 11.674 16.278 8.264 1.00 90.94 94 SER A O 1
ATOM 718 N N . ASN A 1 95 ? 13.812 16.803 7.827 1.00 83.00 95 ASN A N 1
ATOM 719 C CA . ASN A 1 95 ? 13.830 18.064 8.588 1.00 83.00 95 ASN A CA 1
ATOM 720 C C . ASN A 1 95 ? 12.719 19.054 8.173 1.00 83.00 95 ASN A C 1
ATOM 722 O O . ASN A 1 95 ? 12.324 19.900 8.965 1.00 83.00 95 ASN A O 1
ATOM 726 N N . GLY A 1 96 ? 12.198 18.937 6.945 1.00 77.50 96 GLY A N 1
ATOM 727 C CA . GLY A 1 96 ? 11.085 19.738 6.423 1.00 77.50 96 GLY A CA 1
ATOM 728 C C . GLY A 1 96 ? 9.683 19.186 6.716 1.00 77.50 96 GLY A C 1
ATOM 729 O O . GLY A 1 96 ? 8.722 19.651 6.114 1.00 77.50 96 GLY A O 1
ATOM 730 N N . GLY A 1 97 ? 9.543 18.161 7.565 1.00 82.00 97 GLY A N 1
ATOM 731 C CA . GLY A 1 97 ? 8.246 17.575 7.936 1.00 82.00 97 GLY A CA 1
ATOM 732 C C . GLY A 1 97 ? 7.637 16.618 6.902 1.00 82.00 97 GLY A C 1
ATOM 733 O O . GLY A 1 97 ? 6.591 16.030 7.158 1.00 82.00 97 GLY A O 1
ATOM 734 N N . THR A 1 98 ? 8.294 16.419 5.755 1.00 87.62 98 THR A N 1
ATOM 735 C CA . THR A 1 98 ? 7.905 15.395 4.774 1.00 87.62 98 THR A CA 1
ATOM 736 C C . THR A 1 98 ? 8.324 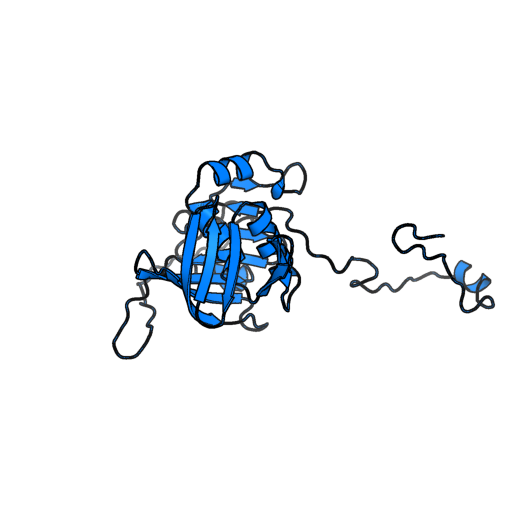14.012 5.268 1.00 87.62 98 THR A C 1
ATOM 738 O O . THR A 1 98 ? 9.437 13.843 5.772 1.00 87.62 98 THR A O 1
ATOM 741 N N . ILE A 1 99 ? 7.436 13.027 5.125 1.00 93.06 99 ILE A N 1
ATOM 742 C CA . ILE A 1 99 ? 7.707 11.629 5.466 1.00 93.06 99 ILE A CA 1
ATOM 743 C C . ILE A 1 99 ? 8.007 10.867 4.179 1.00 93.06 99 ILE A C 1
ATOM 745 O O . ILE A 1 99 ? 7.222 10.891 3.232 1.00 93.06 99 ILE A O 1
ATOM 749 N N . THR A 1 100 ? 9.153 10.201 4.165 1.00 92.38 100 THR A N 1
ATOM 750 C CA . THR A 1 100 ? 9.553 9.257 3.118 1.00 92.38 100 THR A CA 1
ATOM 751 C C . THR A 1 100 ? 9.429 7.841 3.661 1.00 92.38 100 THR A C 1
ATOM 753 O O . THR A 1 100 ? 9.568 7.622 4.862 1.00 92.38 100 THR A O 1
ATOM 756 N N . TYR A 1 101 ? 9.109 6.883 2.801 1.00 93.88 101 TYR A N 1
ATOM 757 C CA . TYR A 1 101 ? 8.852 5.503 3.200 1.00 93.88 101 TYR A CA 1
ATOM 758 C C . TYR A 1 101 ? 9.899 4.607 2.566 1.00 93.88 101 TYR A C 1
ATOM 760 O O . TYR A 1 101 ? 10.152 4.740 1.375 1.00 93.88 101 TYR A O 1
ATOM 768 N N . HIS A 1 102 ? 10.478 3.701 3.347 1.00 92.00 102 HIS A N 1
ATOM 769 C CA . HIS A 1 102 ? 11.432 2.719 2.842 1.00 92.00 102 HIS A CA 1
ATOM 770 C C . HIS A 1 102 ? 11.065 1.321 3.326 1.00 92.00 102 HIS A C 1
ATOM 772 O O . HIS A 1 102 ? 10.730 1.130 4.497 1.00 92.00 102 HIS A O 1
ATOM 778 N N . ALA A 1 103 ? 11.143 0.340 2.432 1.00 88.62 103 ALA A N 1
ATOM 779 C CA . ALA A 1 103 ? 10.920 -1.068 2.745 1.00 88.62 103 ALA A CA 1
ATOM 780 C C . ALA A 1 103 ? 11.901 -1.982 2.013 1.00 88.62 103 ALA A C 1
ATOM 782 O O . ALA A 1 103 ? 12.583 -1.581 1.074 1.00 88.62 103 ALA A O 1
ATOM 783 N N . GLN A 1 104 ? 11.929 -3.246 2.441 1.00 81.94 104 GLN A N 1
ATOM 784 C CA . GLN A 1 104 ? 12.649 -4.313 1.746 1.00 81.94 104 GLN A CA 1
ATOM 785 C C . GLN A 1 104 ? 12.026 -4.651 0.382 1.00 81.94 104 GLN A C 1
ATOM 787 O O . GLN A 1 104 ? 12.727 -5.119 -0.510 1.00 81.94 104 GLN A O 1
ATOM 792 N N . SER A 1 105 ? 10.720 -4.416 0.217 1.00 84.56 105 SER A N 1
ATOM 793 C CA . SER A 1 105 ? 9.996 -4.625 -1.037 1.00 84.56 105 SER A CA 1
ATOM 794 C C . SER A 1 105 ? 9.402 -3.317 -1.553 1.00 84.56 105 SER A C 1
ATOM 796 O O . SER A 1 105 ? 8.738 -2.580 -0.819 1.00 84.56 105 SER A O 1
ATOM 798 N N . GLN A 1 106 ? 9.600 -3.070 -2.849 1.00 80.94 106 GLN A N 1
ATOM 799 C CA . GLN A 1 106 ? 9.068 -1.901 -3.550 1.00 80.94 106 GLN A CA 1
ATOM 800 C C . GLN A 1 106 ? 7.540 -1.894 -3.624 1.00 80.94 106 GLN A C 1
ATOM 802 O O . GLN A 1 106 ? 6.934 -0.825 -3.668 1.00 80.94 106 GLN A O 1
ATOM 807 N N . ASP A 1 107 ? 6.911 -3.072 -3.607 1.00 82.56 107 ASP A N 1
ATOM 808 C CA . ASP A 1 107 ? 5.453 -3.186 -3.582 1.00 82.56 107 ASP A CA 1
ATOM 809 C C . ASP A 1 107 ? 4.894 -2.562 -2.305 1.00 82.56 107 ASP A C 1
ATOM 811 O O . ASP A 1 107 ? 3.924 -1.806 -2.333 1.00 82.56 107 ASP A O 1
ATOM 815 N N . GLU A 1 108 ? 5.532 -2.840 -1.166 1.00 87.38 108 GLU A N 1
ATOM 816 C CA . GLU A 1 108 ? 5.094 -2.303 0.119 1.00 87.38 108 GLU A CA 1
ATOM 817 C C . GLU A 1 108 ? 5.298 -0.798 0.211 1.00 87.38 108 GLU A C 1
ATOM 819 O O . GLU A 1 108 ? 4.418 -0.089 0.703 1.00 87.38 108 GLU A O 1
ATOM 824 N N . GLU A 1 109 ? 6.428 -0.309 -0.297 1.00 88.75 109 GLU A N 1
ATOM 825 C CA . GLU A 1 109 ? 6.710 1.121 -0.363 1.00 88.75 109 GLU A CA 1
ATOM 826 C C . GLU A 1 109 ? 5.667 1.850 -1.220 1.00 88.75 109 GLU A C 1
ATOM 828 O O . GLU A 1 109 ? 5.099 2.857 -0.786 1.00 88.75 109 GLU A O 1
ATOM 833 N N . ALA A 1 110 ? 5.341 1.307 -2.397 1.00 85.25 110 ALA A N 1
ATOM 834 C CA . ALA A 1 110 ? 4.332 1.870 -3.288 1.00 85.25 110 ALA A CA 1
ATOM 835 C C . ALA A 1 110 ? 2.947 1.934 -2.628 1.00 85.25 110 ALA A C 1
ATOM 837 O O . ALA A 1 110 ? 2.223 2.917 -2.802 1.00 85.25 110 ALA A O 1
ATOM 838 N N . LEU A 1 111 ? 2.588 0.918 -1.841 1.00 89.19 111 LEU A N 1
ATOM 839 C CA . LEU A 1 111 ? 1.310 0.862 -1.135 1.00 89.19 111 LEU A CA 1
ATOM 840 C C . LEU A 1 111 ? 1.239 1.855 0.019 1.00 89.19 111 LEU A C 1
ATOM 842 O O . LEU A 1 111 ? 0.270 2.605 0.104 1.00 89.19 111 LEU A O 1
ATOM 846 N N . VAL A 1 112 ? 2.252 1.916 0.884 1.00 93.25 112 VAL A N 1
ATOM 847 C CA . VAL A 1 112 ? 2.250 2.890 1.989 1.00 93.25 112 VAL A CA 1
ATOM 848 C C . VAL A 1 112 ? 2.320 4.318 1.447 1.00 93.25 112 VAL A C 1
ATOM 850 O O . VAL A 1 112 ? 1.607 5.199 1.930 1.00 93.25 112 VAL A O 1
ATOM 853 N N . SER A 1 113 ? 3.087 4.544 0.377 1.00 92.56 113 SER A N 1
ATOM 854 C CA . SER A 1 113 ? 3.114 5.830 -0.328 1.00 92.56 113 SER A CA 1
ATOM 855 C C . SER A 1 113 ? 1.741 6.199 -0.901 1.00 92.56 113 SER A C 1
ATOM 857 O O . SER A 1 113 ? 1.298 7.341 -0.765 1.00 92.56 113 SER A O 1
ATOM 859 N N . ALA A 1 114 ? 1.028 5.241 -1.500 1.00 91.00 114 ALA A N 1
ATOM 860 C CA . ALA A 1 114 ? -0.331 5.448 -1.996 1.00 91.00 114 ALA A CA 1
ATOM 861 C C . ALA A 1 114 ? -1.325 5.748 -0.864 1.00 91.00 114 ALA A C 1
ATOM 863 O O . ALA A 1 114 ? -2.103 6.692 -0.983 1.00 91.00 114 ALA A O 1
ATOM 864 N N . ALA A 1 115 ? -1.253 5.019 0.254 1.00 93.50 115 ALA A N 1
ATOM 865 C CA . ALA A 1 115 ? -2.078 5.284 1.432 1.00 93.50 115 ALA A CA 1
ATOM 866 C C . ALA A 1 115 ? -1.840 6.703 1.973 1.00 93.50 115 ALA A C 1
ATOM 868 O O . ALA A 1 115 ? -2.792 7.439 2.227 1.00 93.50 115 ALA A O 1
ATOM 869 N N . SER A 1 116 ? -0.577 7.134 2.031 1.00 94.94 116 SER A N 1
ATOM 870 C CA . SER A 1 116 ? -0.207 8.485 2.458 1.00 94.94 116 SER A CA 1
ATOM 871 C C . SER A 1 116 ? -0.769 9.575 1.546 1.00 94.94 116 SER A C 1
ATOM 873 O O . SER A 1 116 ? -1.110 10.649 2.035 1.00 94.94 116 SER A O 1
ATOM 875 N N . LYS A 1 117 ? -0.876 9.316 0.235 1.00 93.94 117 LYS A N 1
ATOM 876 C CA . LYS A 1 117 ? -1.515 10.230 -0.731 1.00 93.94 117 LYS A CA 1
ATOM 877 C C . LYS A 1 117 ? -3.040 10.267 -0.594 1.00 93.94 117 LYS A C 1
ATOM 879 O O . LYS A 1 117 ? -3.648 11.250 -0.993 1.00 93.94 117 LYS A O 1
ATOM 884 N N . LEU A 1 118 ? -3.638 9.232 -0.007 1.00 93.88 118 LEU A N 1
ATOM 885 C CA . LEU A 1 118 ? -5.059 9.139 0.346 1.00 93.88 118 LEU A CA 1
ATOM 886 C C . LEU A 1 118 ? -5.308 9.545 1.813 1.00 93.88 118 LEU A C 1
ATOM 888 O O . LEU A 1 118 ? -6.199 9.013 2.468 1.00 93.88 118 LEU A O 1
ATOM 892 N N . ASN A 1 119 ? -4.492 10.462 2.344 1.00 94.81 119 ASN A N 1
ATOM 893 C CA . ASN A 1 119 ? -4.560 10.990 3.712 1.00 94.81 119 ASN A CA 1
ATOM 894 C C . ASN A 1 119 ? -4.411 9.962 4.849 1.00 94.81 119 ASN A C 1
ATOM 896 O O . ASN A 1 119 ? -4.676 10.312 5.998 1.00 94.81 119 ASN A O 1
ATOM 900 N N . MET A 1 120 ? -3.963 8.732 4.571 1.00 95.00 120 MET A N 1
ATOM 901 C CA . MET A 1 120 ? -3.594 7.729 5.576 1.00 95.00 120 MET A CA 1
ATOM 902 C C . MET A 1 120 ? -2.072 7.677 5.725 1.00 95.00 120 MET A C 1
ATOM 904 O O . MET A 1 120 ? -1.374 6.929 5.040 1.00 95.00 120 MET A O 1
ATOM 908 N N . VAL A 1 121 ? -1.545 8.500 6.621 1.00 96.06 121 VAL A N 1
ATOM 909 C CA . VAL A 1 121 ? -0.106 8.687 6.820 1.00 96.06 121 VAL A CA 1
ATOM 910 C C . VAL A 1 121 ? 0.399 7.741 7.904 1.00 96.06 121 VAL A C 1
ATOM 912 O O . VAL A 1 121 ? -0.090 7.779 9.032 1.00 96.06 121 VAL A O 1
ATOM 915 N N . LEU A 1 122 ? 1.418 6.936 7.598 1.00 96.44 122 LEU A N 1
ATOM 916 C CA . LEU A 1 122 ? 2.158 6.181 8.609 1.00 96.44 122 LEU A CA 1
ATOM 917 C C . LEU A 1 122 ? 3.197 7.115 9.247 1.00 96.44 122 LEU A C 1
ATOM 919 O O . LEU A 1 122 ? 4.198 7.467 8.629 1.00 96.44 122 LEU A O 1
ATOM 923 N N . VAL A 1 123 ? 2.933 7.564 10.473 1.00 95.31 123 VAL A N 1
ATOM 924 C CA . VAL A 1 123 ? 3.715 8.617 11.140 1.00 95.31 123 VAL A CA 1
ATOM 925 C C . VAL A 1 123 ? 4.967 8.052 11.798 1.00 95.31 123 VAL A C 1
ATOM 927 O O . VAL A 1 123 ? 6.044 8.643 11.692 1.00 95.31 123 VAL A O 1
ATOM 930 N N . SER A 1 124 ? 4.829 6.936 12.502 1.00 94.44 124 SER A N 1
ATOM 931 C CA . SER A 1 124 ? 5.937 6.197 13.101 1.00 94.44 124 SER A CA 1
ATOM 932 C C . SER A 1 124 ? 5.581 4.721 13.180 1.00 94.44 124 SER A C 1
ATOM 934 O O . SER A 1 124 ? 4.408 4.344 13.255 1.00 94.44 124 SER A O 1
ATOM 936 N N . LYS A 1 125 ? 6.610 3.882 13.127 1.00 93.81 125 LYS A N 1
ATOM 937 C CA . LYS A 1 125 ? 6.476 2.442 13.269 1.00 93.81 125 LYS A CA 1
ATOM 938 C C . LYS A 1 125 ? 7.746 1.880 13.877 1.00 93.81 125 LYS A C 1
ATOM 940 O O . LYS A 1 125 ? 8.802 1.940 13.255 1.00 93.81 125 LYS A O 1
ATOM 945 N N . ASP A 1 126 ? 7.587 1.318 15.060 1.00 90.81 126 ASP A N 1
ATOM 946 C CA . ASP A 1 126 ? 8.615 0.606 15.801 1.00 90.81 126 ASP A CA 1
ATOM 947 C C . ASP A 1 126 ? 8.194 -0.862 15.956 1.00 90.81 126 ASP A C 1
ATOM 949 O O . ASP A 1 126 ? 7.104 -1.264 15.537 1.00 90.81 126 ASP A O 1
ATOM 953 N N . SER A 1 127 ? 9.036 -1.678 16.592 1.00 88.00 127 SER A N 1
ATOM 954 C CA . SER A 1 127 ? 8.768 -3.110 16.785 1.00 88.00 127 SER A CA 1
ATOM 955 C C . SER A 1 127 ? 7.487 -3.395 17.580 1.00 88.00 127 SER A C 1
ATOM 957 O O . SER A 1 127 ? 6.869 -4.435 17.379 1.00 88.00 127 SER A O 1
ATOM 959 N N . ASN A 1 128 ? 7.080 -2.472 18.460 1.00 92.88 128 ASN A N 1
ATOM 960 C CA . ASN A 1 128 ? 5.970 -2.678 19.397 1.00 92.88 128 ASN A CA 1
ATOM 961 C C . ASN A 1 128 ? 4.811 -1.700 19.194 1.00 92.88 128 ASN A C 1
ATOM 963 O O . ASN A 1 128 ? 3.733 -1.927 19.731 1.00 92.88 128 ASN A O 1
ATOM 967 N N . THR A 1 129 ? 5.013 -0.598 18.472 1.00 95.38 129 THR A N 1
ATOM 968 C CA . THR A 1 129 ? 4.026 0.482 18.362 1.00 95.38 129 THR A CA 1
ATOM 969 C C . THR A 1 129 ? 4.009 1.067 16.961 1.00 95.38 129 THR A C 1
ATOM 971 O O . THR A 1 129 ? 5.055 1.237 16.340 1.00 95.38 129 THR A O 1
ATOM 974 N N . ALA A 1 130 ? 2.827 1.434 16.480 1.00 96.19 130 ALA A N 1
ATOM 975 C CA . ALA A 1 130 ? 2.656 2.223 15.271 1.00 96.19 130 ALA A CA 1
ATOM 976 C C . ALA A 1 130 ? 1.694 3.381 15.506 1.00 96.19 130 ALA A C 1
ATOM 978 O O . ALA A 1 130 ? 0.672 3.251 16.183 1.00 96.19 130 ALA A O 1
ATOM 979 N N . GLU A 1 131 ? 2.019 4.503 14.880 1.00 96.06 131 GLU A N 1
ATOM 980 C CA . GLU A 1 131 ? 1.182 5.690 14.806 1.00 96.06 131 GLU A CA 1
ATOM 981 C C . GLU A 1 131 ? 0.780 5.897 13.347 1.00 96.06 131 GLU A C 1
ATOM 983 O O . GLU A 1 131 ? 1.633 6.049 12.465 1.00 96.06 131 GLU A O 1
ATOM 988 N N . ILE A 1 132 ? -0.525 5.939 13.095 1.00 96.06 132 ILE A N 1
ATOM 989 C CA . ILE A 1 132 ? -1.076 6.365 11.806 1.00 96.06 132 ILE A CA 1
ATOM 990 C C . ILE A 1 132 ? -1.916 7.622 12.006 1.00 96.06 132 ILE A C 1
ATOM 992 O O . ILE A 1 132 ? -2.508 7.833 13.062 1.00 96.06 132 ILE A O 1
ATOM 996 N N . SER A 1 133 ? -1.974 8.466 10.987 1.00 95.31 133 SER A N 1
ATOM 997 C CA . SER A 1 133 ? -2.813 9.658 10.952 1.00 95.31 133 SER A CA 1
ATOM 998 C C . SER A 1 133 ? -3.726 9.571 9.743 1.00 95.31 133 SER A C 1
ATOM 1000 O O . SER A 1 133 ? -3.237 9.532 8.616 1.00 95.31 133 SER A O 1
ATOM 1002 N N . PHE A 1 134 ? -5.036 9.541 9.976 1.00 95.19 134 PHE A N 1
ATOM 1003 C CA . PHE A 1 134 ? -6.044 9.545 8.925 1.00 95.19 134 PHE A CA 1
ATOM 1004 C C . PHE A 1 134 ? -6.836 10.848 8.955 1.00 95.19 134 PHE A C 1
ATOM 1006 O O . PHE A 1 134 ? -7.419 11.184 9.986 1.00 95.19 134 PHE A O 1
ATOM 1013 N N . ASN A 1 135 ? -6.831 11.599 7.849 1.00 92.88 135 ASN A N 1
ATOM 1014 C CA . ASN A 1 135 ? -7.496 12.908 7.739 1.00 92.88 135 ASN A CA 1
ATOM 1015 C C . ASN A 1 135 ? -7.161 13.869 8.908 1.00 92.88 135 ASN A C 1
ATOM 1017 O O . ASN A 1 135 ? -7.985 14.665 9.348 1.00 92.88 135 ASN A O 1
ATOM 1021 N N . GLY A 1 136 ? -5.930 13.784 9.431 1.00 90.12 136 GLY A N 1
ATOM 1022 C CA . GLY A 1 136 ? -5.443 14.589 10.560 1.00 90.12 136 GLY A CA 1
ATOM 1023 C C . GLY A 1 136 ? -5.744 14.016 11.952 1.00 90.12 136 GLY A C 1
ATOM 1024 O O . GLY A 1 136 ? -5.174 14.491 12.936 1.00 90.12 136 GLY A O 1
ATOM 1025 N N . CYS A 1 137 ? -6.577 12.979 12.057 1.00 93.12 137 CYS A N 1
ATOM 1026 C CA . CYS A 1 137 ? -6.835 12.262 13.302 1.00 93.12 137 CYS A CA 1
ATOM 1027 C C . CYS A 1 137 ? -5.792 11.161 13.519 1.00 93.12 137 CYS A C 1
ATOM 1029 O O . CYS A 1 137 ? -5.583 10.309 12.658 1.00 93.12 137 CYS A O 1
ATOM 1031 N N . LYS A 1 138 ? -5.153 11.159 14.691 1.00 94.62 138 LYS A N 1
ATOM 1032 C CA . LYS A 1 138 ? -4.109 10.190 15.042 1.00 94.62 138 LYS A CA 1
ATOM 1033 C C . LYS A 1 138 ? -4.686 8.952 15.718 1.00 94.62 138 LYS A C 1
ATOM 1035 O O . LYS A 1 138 ? -5.493 9.061 16.641 1.00 94.62 138 LYS A O 1
ATOM 1040 N N . PHE A 1 139 ? -4.193 7.793 15.304 1.00 94.81 139 PHE A N 1
ATOM 1041 C CA . PHE A 1 139 ? -4.525 6.486 15.851 1.00 94.81 139 PHE A CA 1
ATOM 1042 C C . PHE A 1 139 ? -3.242 5.771 16.269 1.00 94.81 139 PHE A C 1
ATOM 1044 O O . PHE A 1 139 ? -2.243 5.783 15.545 1.00 94.81 139 PHE A O 1
ATOM 1051 N N . TYR A 1 140 ? -3.291 5.138 17.438 1.00 96.25 140 TYR A N 1
ATOM 1052 C CA . TYR A 1 140 ? -2.163 4.439 18.041 1.00 96.25 140 TYR A CA 1
ATOM 1053 C C . TYR A 1 140 ? -2.474 2.950 18.124 1.00 96.25 140 TYR A C 1
ATOM 1055 O O . TYR A 1 140 ? -3.551 2.562 18.583 1.00 96.25 140 TYR A O 1
ATOM 1063 N N . TYR A 1 141 ? -1.520 2.133 17.690 1.00 95.88 141 TYR A N 1
ATOM 1064 C CA . TYR A 1 141 ? -1.630 0.682 17.677 1.00 95.88 141 TYR A CA 1
ATOM 1065 C C . TYR A 1 141 ? -0.424 0.052 18.362 1.00 95.88 141 TYR A C 1
ATOM 1067 O O . TYR A 1 141 ? 0.712 0.403 18.043 1.00 95.88 141 TYR A O 1
ATOM 1075 N N . ASP A 1 142 ? -0.663 -0.929 19.226 1.00 94.94 142 ASP A N 1
ATOM 1076 C CA . ASP A 1 142 ? 0.389 -1.833 19.686 1.00 94.94 142 ASP A CA 1
ATOM 1077 C C . ASP A 1 142 ? 0.575 -2.931 18.629 1.00 94.94 142 ASP A C 1
ATOM 1079 O O . ASP A 1 142 ? -0.386 -3.619 18.268 1.00 94.94 142 ASP A O 1
ATOM 1083 N N . LEU A 1 143 ? 1.793 -3.115 18.124 1.00 94.00 143 LEU A N 1
ATOM 1084 C CA . LEU A 1 143 ? 2.147 -4.265 17.295 1.00 94.00 143 LEU A CA 1
ATOM 1085 C C . LEU A 1 143 ? 2.437 -5.458 18.197 1.00 94.00 143 LEU A C 1
ATOM 1087 O O . LEU A 1 143 ? 3.407 -5.464 18.949 1.00 94.00 143 LEU A O 1
ATOM 1091 N N . LEU A 1 144 ? 1.571 -6.465 18.113 1.00 90.56 144 LEU A N 1
ATOM 1092 C CA . LEU A 1 144 ? 1.703 -7.695 18.884 1.00 90.56 144 LEU A CA 1
ATOM 1093 C C . LEU A 1 144 ? 2.562 -8.723 18.153 1.00 90.56 144 LEU A C 1
ATOM 1095 O O . LEU A 1 144 ? 3.332 -9.430 18.794 1.00 90.56 144 LEU A O 1
ATOM 1099 N N . ASP A 1 145 ? 2.405 -8.826 16.831 1.00 89.69 145 ASP A N 1
ATOM 1100 C CA . ASP A 1 145 ? 3.185 -9.751 16.009 1.00 89.69 145 ASP A CA 1
ATOM 1101 C C . ASP A 1 145 ? 3.177 -9.335 14.529 1.00 89.69 145 ASP A C 1
ATOM 1103 O O . ASP A 1 145 ? 2.183 -8.795 14.027 1.00 89.69 145 ASP A O 1
ATOM 1107 N N . ILE A 1 146 ? 4.262 -9.626 13.813 1.00 88.69 146 ILE A N 1
ATOM 1108 C CA . ILE A 1 146 ? 4.358 -9.479 12.356 1.00 88.69 146 ILE A CA 1
ATOM 1109 C C . ILE A 1 146 ? 4.767 -10.827 11.774 1.00 88.69 146 ILE A C 1
ATOM 1111 O O . ILE A 1 146 ? 5.882 -11.307 11.942 1.00 88.69 146 ILE A O 1
ATOM 1115 N N . LEU A 1 147 ? 3.857 -11.413 11.006 1.00 88.00 147 LEU A N 1
ATOM 1116 C CA . LEU A 1 147 ? 4.098 -12.628 10.250 1.00 88.00 147 LEU A CA 1
ATOM 1117 C C . LEU A 1 147 ? 4.525 -12.244 8.834 1.00 88.00 147 LEU A C 1
ATOM 1119 O O . LEU A 1 147 ? 3.674 -12.124 7.946 1.00 88.00 147 LEU A O 1
ATOM 1123 N N . GLU A 1 148 ? 5.830 -12.082 8.637 1.00 88.88 148 GLU A N 1
ATOM 1124 C CA . GLU A 1 148 ? 6.455 -11.660 7.378 1.00 88.88 148 GLU A CA 1
ATOM 1125 C C . GLU A 1 148 ? 6.019 -12.480 6.156 1.00 88.88 148 GLU A C 1
ATOM 1127 O O . GLU A 1 148 ? 5.546 -13.620 6.253 1.00 88.88 148 GLU A O 1
ATOM 1132 N N . PHE A 1 149 ? 6.179 -11.881 4.977 1.00 85.75 149 PHE A N 1
ATOM 1133 C CA . PHE A 1 149 ? 5.916 -12.562 3.720 1.00 85.75 149 PHE A CA 1
ATOM 1134 C C . PHE A 1 149 ? 6.921 -13.697 3.498 1.00 85.75 149 PHE A C 1
ATOM 1136 O O . PHE A 1 149 ? 8.127 -13.500 3.598 1.00 85.75 149 PHE A O 1
ATOM 1143 N N . THR A 1 150 ? 6.427 -14.875 3.115 1.00 85.00 150 THR A N 1
ATOM 1144 C CA . THR A 1 150 ? 7.271 -15.975 2.633 1.00 85.00 150 THR A CA 1
ATOM 1145 C C . THR A 1 150 ? 6.702 -16.555 1.346 1.00 85.00 150 THR A C 1
ATOM 1147 O O . THR A 1 150 ? 5.483 -16.552 1.149 1.00 85.00 150 THR A O 1
ATOM 1150 N N . SER A 1 151 ? 7.566 -17.095 0.483 1.00 84.56 151 SER A N 1
ATOM 1151 C CA . SER A 1 151 ? 7.159 -17.721 -0.785 1.00 84.56 151 SER A CA 1
ATOM 1152 C C . SER A 1 151 ? 6.208 -18.907 -0.590 1.00 84.56 151 SER A C 1
ATOM 1154 O O . SER A 1 151 ? 5.330 -19.126 -1.421 1.00 84.56 151 SER A O 1
ATOM 1156 N N . ASP A 1 152 ? 6.326 -19.621 0.534 1.00 84.19 152 ASP A N 1
ATOM 1157 C CA . ASP A 1 152 ? 5.438 -20.738 0.879 1.00 84.19 152 ASP A CA 1
ATOM 1158 C C . ASP A 1 152 ? 4.046 -20.257 1.298 1.00 84.19 152 ASP A C 1
ATOM 1160 O O . ASP A 1 152 ? 3.025 -20.832 0.917 1.00 84.19 152 ASP A O 1
ATOM 1164 N N . ARG A 1 153 ? 3.984 -19.181 2.094 1.00 83.00 153 ARG A N 1
ATOM 1165 C CA . ARG A 1 153 ? 2.713 -18.633 2.592 1.00 83.00 153 ARG A CA 1
ATOM 1166 C C . ARG A 1 153 ? 2.018 -17.759 1.557 1.00 83.00 153 ARG A C 1
ATOM 1168 O O . ARG A 1 153 ? 0.794 -17.637 1.618 1.00 83.00 153 ARG A O 1
ATOM 1175 N N . LYS A 1 154 ? 2.794 -17.110 0.681 1.00 85.19 154 LYS A N 1
ATOM 1176 C CA . LYS A 1 154 ? 2.372 -16.078 -0.279 1.00 85.19 154 LYS A CA 1
ATOM 1177 C C . LYS A 1 154 ? 1.526 -14.973 0.361 1.00 85.19 154 LYS A C 1
ATOM 1179 O O . LYS A 1 154 ? 0.655 -14.405 -0.289 1.00 85.19 154 LYS A O 1
ATOM 1184 N N . ARG A 1 155 ? 1.739 -14.693 1.651 1.00 84.94 155 ARG A N 1
ATOM 1185 C CA . ARG A 1 155 ? 1.037 -13.649 2.406 1.00 84.94 155 ARG A CA 1
ATOM 1186 C C . ARG A 1 155 ? 1.864 -13.138 3.579 1.00 84.94 155 ARG A C 1
ATOM 1188 O O . ARG A 1 155 ? 2.614 -13.907 4.176 1.00 84.94 155 ARG A O 1
ATOM 1195 N N . MET A 1 156 ? 1.642 -11.882 3.938 1.00 85.62 156 MET A N 1
ATOM 1196 C CA . MET A 1 156 ? 2.068 -11.231 5.172 1.00 85.62 156 MET A CA 1
ATOM 1197 C C . MET A 1 156 ? 0.843 -10.983 6.059 1.00 85.62 156 MET A C 1
ATOM 1199 O O . MET A 1 156 ? -0.241 -10.682 5.556 1.00 85.62 156 MET A O 1
ATOM 1203 N N . SER A 1 157 ? 1.015 -11.068 7.375 1.00 86.38 157 SER A N 1
ATOM 1204 C CA . SER A 1 157 ? -0.013 -10.679 8.341 1.00 86.38 157 SER A CA 1
ATOM 1205 C C . SER A 1 157 ? 0.587 -9.843 9.466 1.00 86.38 157 SER A C 1
ATOM 1207 O O . SER A 1 157 ? 1.729 -10.070 9.845 1.00 86.38 157 SER A O 1
ATOM 1209 N N . ALA A 1 158 ? -0.182 -8.918 10.030 1.00 87.75 158 ALA A N 1
ATOM 1210 C CA . ALA A 1 158 ? 0.191 -8.162 11.220 1.00 87.75 158 ALA A CA 1
ATOM 1211 C C . ALA A 1 158 ? -0.925 -8.268 12.263 1.00 87.75 158 ALA A C 1
ATOM 1213 O O . ALA A 1 158 ? -2.101 -8.086 11.944 1.00 87.75 158 ALA A O 1
ATOM 1214 N N . VAL A 1 159 ? -0.560 -8.576 13.503 1.00 88.12 159 VAL A N 1
ATOM 1215 C CA . VAL A 1 159 ? -1.470 -8.589 14.647 1.00 88.12 159 VAL A CA 1
ATOM 1216 C C . VAL A 1 159 ? -1.264 -7.286 15.398 1.00 88.12 159 VAL A C 1
ATOM 1218 O O . VAL A 1 159 ? -0.185 -7.037 15.936 1.00 88.12 159 VAL A O 1
ATOM 1221 N N . VAL A 1 160 ? -2.295 -6.449 15.426 1.00 87.50 160 VAL A N 1
ATOM 1222 C CA . VAL A 1 160 ? -2.239 -5.131 16.061 1.00 87.50 160 VAL A CA 1
ATOM 1223 C C . VAL A 1 160 ? -3.348 -4.988 17.088 1.00 87.50 160 VAL A C 1
ATOM 1225 O O . VAL A 1 160 ? -4.415 -5.580 16.944 1.00 87.50 160 VAL A O 1
ATOM 1228 N N . LYS A 1 161 ? -3.122 -4.190 18.123 1.00 87.00 161 LYS A N 1
ATOM 1229 C CA . LYS A 1 161 ? -4.141 -3.818 19.100 1.00 87.00 161 LYS A CA 1
ATOM 1230 C C . LYS A 1 161 ? -4.364 -2.320 19.026 1.00 87.00 161 LYS A C 1
ATOM 1232 O O . LYS A 1 161 ? -3.439 -1.548 19.241 1.00 87.00 161 LYS A O 1
ATOM 1237 N N . ASP A 1 162 ? -5.589 -1.917 18.724 1.00 90.19 162 ASP A N 1
ATOM 1238 C CA . ASP A 1 162 ? -5.987 -0.515 18.803 1.00 90.19 162 ASP A CA 1
ATOM 1239 C C . ASP A 1 162 ? -5.973 -0.076 20.273 1.00 90.19 162 ASP A C 1
ATOM 1241 O O . ASP A 1 162 ? -6.673 -0.653 21.112 1.00 90.19 162 ASP A O 1
ATOM 1245 N N . VAL A 1 163 ? -5.166 0.938 20.583 1.00 92.50 163 VAL A N 1
ATOM 1246 C CA . VAL A 1 163 ? -4.989 1.445 21.948 1.00 92.50 163 VAL A CA 1
ATOM 1247 C C . VAL A 1 163 ? -6.268 2.111 22.462 1.00 92.50 163 VAL A C 1
ATOM 1249 O O . VAL A 1 163 ? -6.562 2.024 23.654 1.00 92.50 163 VAL A O 1
ATOM 1252 N N . GLN A 1 164 ? -7.058 2.738 21.585 1.00 88.94 164 GLN A N 1
ATOM 1253 C CA . GLN A 1 164 ? -8.273 3.452 21.987 1.00 88.94 164 GLN A CA 1
ATOM 1254 C C . GLN A 1 164 ? -9.424 2.489 22.272 1.00 88.94 164 GLN A C 1
ATOM 1256 O O . GLN A 1 164 ? -10.076 2.587 23.311 1.00 88.94 164 GLN A O 1
ATOM 1261 N N . SER A 1 165 ? -9.687 1.549 21.359 1.00 86.56 165 SER A N 1
ATOM 1262 C CA . SER A 1 165 ? -10.794 0.599 21.530 1.00 86.56 165 SER A CA 1
ATOM 1263 C C . SER A 1 165 ? -10.418 -0.659 22.316 1.00 86.56 165 SER A C 1
ATOM 1265 O O . SER A 1 165 ? -11.303 -1.415 22.722 1.00 86.56 165 SER A O 1
ATOM 1267 N N . GLY A 1 166 ? -9.121 -0.924 22.500 1.00 83.75 166 GLY A N 1
ATOM 1268 C CA . GLY A 1 166 ? -8.596 -2.149 23.103 1.00 83.75 166 GLY A CA 1
ATOM 1269 C C . GLY A 1 166 ? -8.752 -3.396 22.227 1.00 83.75 166 GLY A C 1
ATOM 1270 O O . GLY A 1 166 ? -8.410 -4.496 22.672 1.00 83.75 166 GLY A O 1
ATOM 1271 N N . LYS A 1 167 ? -9.277 -3.259 21.002 1.00 82.94 167 LYS A N 1
ATOM 1272 C CA . LYS A 1 167 ? -9.559 -4.382 20.103 1.00 82.94 167 LYS A CA 1
ATOM 1273 C C . LYS A 1 167 ? -8.287 -4.868 19.426 1.00 82.94 167 LYS A C 1
ATOM 1275 O O . LYS A 1 167 ? -7.501 -4.077 18.916 1.00 82.94 167 LYS A O 1
ATOM 1280 N N . ILE A 1 168 ? -8.137 -6.187 19.367 1.00 83.00 168 ILE A N 1
ATOM 1281 C CA . ILE A 1 168 ? -7.089 -6.842 18.587 1.00 83.00 168 ILE A CA 1
ATOM 1282 C C . ILE A 1 168 ? -7.612 -7.073 17.168 1.00 83.00 168 ILE A C 1
ATOM 1284 O O . ILE A 1 168 ? -8.730 -7.559 16.986 1.00 83.00 168 ILE A O 1
ATOM 1288 N N . LEU A 1 169 ? -6.801 -6.719 16.178 1.00 82.56 169 LEU A N 1
ATOM 1289 C CA . LEU A 1 169 ? -7.079 -6.811 14.753 1.00 82.56 169 LEU A CA 1
ATOM 1290 C C . LEU A 1 169 ? -5.997 -7.663 14.083 1.00 82.56 169 LEU A C 1
ATOM 1292 O O . LEU A 1 169 ? -4.804 -7.483 14.330 1.00 82.56 169 LEU A O 1
ATOM 1296 N N . LEU A 1 170 ? -6.424 -8.571 13.207 1.00 85.56 170 LEU A N 1
ATOM 1297 C CA . LEU A 1 170 ? -5.537 -9.329 12.332 1.00 85.56 170 LEU A CA 1
ATOM 1298 C C . LEU A 1 170 ? -5.597 -8.720 10.931 1.00 85.56 170 LEU A C 1
ATOM 1300 O O . LEU A 1 170 ? -6.595 -8.804 10.223 1.00 85.56 170 LEU A O 1
ATOM 1304 N N . LEU A 1 171 ? -4.505 -8.112 10.509 1.00 85.75 171 LEU A N 1
ATOM 1305 C CA . LEU A 1 171 ? -4.353 -7.498 9.197 1.00 85.75 171 LEU A CA 1
ATOM 1306 C C . LEU A 1 171 ? -3.622 -8.490 8.288 1.00 85.75 171 LEU A C 1
ATOM 1308 O O . LEU A 1 171 ? -2.708 -9.163 8.761 1.00 85.75 171 LEU A O 1
ATOM 1312 N N . SER A 1 172 ? -4.026 -8.685 7.027 1.00 83.12 172 SER A N 1
ATOM 1313 C CA . SER A 1 172 ? -3.388 -9.705 6.171 1.00 83.12 172 SER A CA 1
ATOM 1314 C C . SER A 1 172 ? -3.408 -9.378 4.687 1.00 83.12 172 SER A C 1
ATOM 1316 O O . SER A 1 172 ? -4.456 -9.168 4.105 1.00 83.12 172 SER A O 1
ATOM 1318 N N . LYS A 1 173 ? -2.264 -9.467 4.017 1.00 81.81 173 LYS A N 1
ATOM 1319 C CA . LYS A 1 173 ? -2.158 -9.262 2.568 1.00 81.81 173 LYS A CA 1
ATOM 1320 C C . LYS A 1 173 ? -1.392 -10.378 1.875 1.00 81.81 173 LYS A C 1
ATOM 1322 O O . LYS A 1 173 ? -0.437 -10.885 2.448 1.00 81.81 173 LYS A O 1
ATOM 1327 N N . GLY A 1 174 ? -1.759 -10.774 0.662 1.00 81.25 174 GLY A N 1
ATOM 1328 C CA . GLY A 1 174 ? -1.091 -11.871 -0.041 1.00 81.25 174 GLY A CA 1
ATOM 1329 C C . GLY A 1 174 ? -1.683 -12.219 -1.402 1.00 81.25 174 GLY A C 1
ATOM 1330 O O . GLY A 1 174 ? -2.441 -11.467 -1.973 1.00 81.25 174 GLY A O 1
ATOM 1331 N N . ALA A 1 175 ? -1.329 -13.360 -1.971 1.00 77.19 175 ALA A N 1
ATOM 1332 C CA . ALA A 1 175 ? -1.928 -13.811 -3.225 1.00 77.19 175 ALA A CA 1
ATOM 1333 C C . ALA A 1 175 ? -3.389 -14.259 -3.028 1.00 77.19 175 ALA A C 1
ATOM 1335 O O . ALA A 1 175 ? -3.759 -14.729 -1.945 1.00 77.19 175 ALA A O 1
ATOM 1336 N N . ASP A 1 176 ? -4.189 -14.179 -4.093 1.00 70.56 176 ASP A N 1
ATOM 1337 C CA . ASP A 1 176 ? -5.591 -14.618 -4.114 1.00 70.56 176 ASP A CA 1
ATOM 1338 C C . ASP A 1 176 ? -5.739 -16.047 -3.581 1.00 70.56 176 ASP A C 1
ATOM 1340 O O . ASP A 1 176 ? -6.515 -16.313 -2.662 1.00 70.56 176 ASP A O 1
ATOM 1344 N N . GLU A 1 177 ? -4.912 -16.968 -4.072 1.00 72.44 177 GLU A N 1
ATOM 1345 C CA . GLU A 1 177 ? -4.974 -18.387 -3.717 1.00 72.44 177 GLU A CA 1
ATOM 1346 C C . GLU A 1 177 ? -4.592 -18.639 -2.252 1.00 72.44 177 GLU A C 1
ATOM 1348 O O . GLU A 1 177 ? -4.978 -19.646 -1.656 1.00 72.44 177 GLU A O 1
ATOM 1353 N N . ALA A 1 178 ? -3.829 -17.724 -1.649 1.00 78.94 178 ALA A N 1
ATOM 1354 C CA . ALA A 1 178 ? -3.429 -17.817 -0.253 1.00 78.94 178 ALA A CA 1
ATOM 1355 C C . ALA A 1 178 ? -4.476 -17.228 0.698 1.00 78.94 178 ALA A C 1
ATOM 1357 O O . ALA A 1 178 ? -4.577 -17.700 1.841 1.00 78.94 178 ALA A O 1
ATOM 1358 N N . ILE A 1 179 ? -5.236 -16.219 0.266 1.00 74.56 179 ILE A N 1
ATOM 1359 C CA . ILE A 1 179 ? -6.218 -15.552 1.125 1.00 74.56 179 ILE A CA 1
ATOM 1360 C C . ILE A 1 179 ? -7.634 -16.101 0.931 1.00 74.56 179 ILE A C 1
ATOM 1362 O O . ILE A 1 179 ? -8.267 -16.431 1.933 1.00 74.56 179 ILE A O 1
ATOM 1366 N N . LEU A 1 180 ? -8.109 -16.282 -0.307 1.00 73.69 180 LEU A N 1
ATOM 1367 C CA . LEU A 1 180 ? -9.499 -16.665 -0.604 1.00 73.69 180 LEU A CA 1
ATOM 1368 C C . LEU A 1 180 ? -9.982 -17.922 0.145 1.00 73.69 180 LEU A C 1
ATOM 1370 O O . LEU A 1 180 ? -11.079 -17.877 0.700 1.00 73.69 180 LEU A O 1
ATOM 1374 N N . PRO A 1 181 ? -9.189 -19.009 0.287 1.00 78.94 181 PRO A N 1
ATOM 1375 C CA . PRO A 1 181 ? -9.624 -20.192 1.041 1.00 78.94 181 PRO A CA 1
ATOM 1376 C C . PRO A 1 181 ? -9.862 -19.950 2.541 1.00 78.94 181 PRO A C 1
ATOM 1378 O O . PRO A 1 181 ? -10.315 -20.848 3.247 1.00 78.94 181 PRO A O 1
ATOM 1381 N N . ARG A 1 182 ? -9.488 -18.775 3.060 1.00 72.88 182 ARG A N 1
ATOM 1382 C CA . ARG A 1 182 ? -9.597 -18.391 4.478 1.00 72.88 182 ARG A CA 1
ATOM 1383 C C . ARG A 1 182 ? -10.719 -17.386 4.725 1.00 72.88 182 ARG A C 1
ATOM 1385 O O . ARG A 1 182 ? -10.965 -17.035 5.878 1.00 72.88 182 ARG A O 1
ATOM 1392 N N . CYS A 1 183 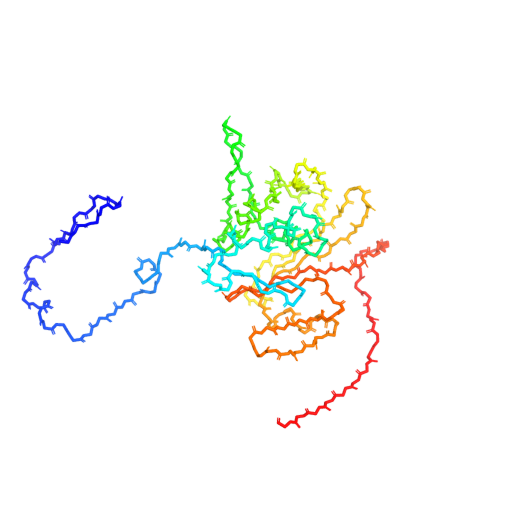? -11.397 -16.941 3.672 1.00 67.12 183 CYS A N 1
ATOM 1393 C CA . CYS A 1 183 ? -12.557 -16.070 3.764 1.00 67.12 183 CYS A CA 1
ATOM 1394 C C . CYS A 1 183 ? -13.803 -16.904 4.087 1.00 67.12 183 CYS A C 1
ATOM 1396 O O . CYS A 1 183 ? -14.062 -17.931 3.460 1.00 67.12 183 CYS A O 1
ATOM 1398 N N . HIS A 1 184 ? -14.596 -16.459 5.061 1.00 58.75 184 HIS A N 1
ATOM 1399 C CA . HIS A 1 184 ? -15.963 -16.949 5.201 1.00 58.75 184 HIS A CA 1
ATOM 1400 C C . HIS A 1 184 ? -16.782 -16.282 4.085 1.00 58.75 184 HIS A C 1
ATOM 1402 O O . HIS A 1 184 ? -16.932 -15.067 4.103 1.00 58.75 184 HIS A O 1
ATOM 1408 N N . GLN A 1 185 ? -17.277 -17.077 3.125 1.00 52.03 185 GLN A N 1
ATOM 1409 C CA . GLN A 1 185 ? -18.355 -16.708 2.190 1.00 52.03 185 GLN A CA 1
ATOM 1410 C C . GLN A 1 185 ? -17.971 -15.812 0.988 1.00 52.03 185 GLN A C 1
ATOM 1412 O O . GLN A 1 185 ? -18.359 -14.657 0.913 1.00 52.03 185 GLN A O 1
ATOM 1417 N N . VAL A 1 186 ? -17.258 -16.362 -0.006 1.00 49.28 186 VAL A N 1
ATOM 1418 C CA . VAL A 1 186 ? -16.929 -15.687 -1.286 1.00 49.28 186 VAL A CA 1
ATOM 1419 C C . VAL A 1 186 ? -18.112 -15.730 -2.258 1.00 49.28 186 VAL A C 1
ATOM 1421 O O . VAL A 1 186 ? -18.567 -16.816 -2.608 1.00 49.28 186 VAL A O 1
ATOM 1424 N N . VAL A 1 187 ? -18.578 -14.573 -2.745 1.00 43.38 187 VAL A N 1
ATOM 1425 C CA . VAL A 1 187 ? -19.516 -14.507 -3.876 1.00 43.38 187 VAL A CA 1
ATOM 1426 C C . VAL A 1 187 ? -18.727 -14.123 -5.127 1.00 43.38 187 VAL A C 1
ATOM 1428 O O . VAL A 1 187 ? -18.291 -12.992 -5.311 1.00 43.38 187 VAL A O 1
ATOM 1431 N N . ALA A 1 188 ? -18.495 -15.094 -6.005 1.00 43.53 188 ALA A N 1
ATOM 1432 C CA . ALA A 1 188 ? -17.872 -14.830 -7.296 1.00 43.53 188 ALA A CA 1
ATOM 1433 C C . ALA A 1 188 ? -18.915 -14.209 -8.238 1.00 43.53 188 ALA A C 1
ATOM 1435 O O . ALA A 1 188 ? -19.940 -14.835 -8.509 1.00 43.53 188 ALA A O 1
ATOM 1436 N N . ARG A 1 189 ? -18.672 -12.984 -8.722 1.00 43.66 189 ARG A N 1
ATOM 1437 C CA . ARG A 1 189 ? -19.487 -12.367 -9.786 1.00 43.66 189 ARG A CA 1
ATOM 1438 C C . ARG A 1 189 ? -18.702 -12.133 -11.073 1.00 43.66 189 ARG A C 1
ATOM 1440 O O . ARG A 1 189 ? -19.290 -12.301 -12.132 1.00 43.66 189 ARG A O 1
ATOM 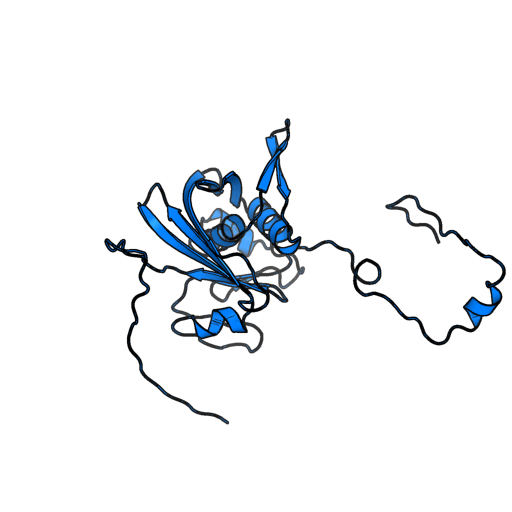1447 N N . ASP A 1 190 ? -17.389 -11.898 -10.991 1.00 38.78 190 ASP A N 1
ATOM 1448 C CA . ASP A 1 190 ? -16.502 -11.812 -12.154 1.00 38.78 190 ASP A CA 1
ATOM 1449 C C . ASP A 1 190 ? -15.243 -12.681 -11.985 1.00 38.78 190 ASP A C 1
ATOM 1451 O O . ASP A 1 190 ? -14.644 -12.696 -10.909 1.00 38.78 190 ASP A O 1
ATOM 1455 N N . PRO A 1 191 ? -14.745 -13.349 -13.047 1.00 38.72 191 PRO A N 1
ATOM 1456 C CA . PRO A 1 191 ? -13.513 -14.149 -12.981 1.00 38.72 191 PRO A CA 1
ATOM 1457 C C . PRO A 1 191 ? -12.265 -13.300 -12.678 1.00 38.72 191 PRO A C 1
ATOM 1459 O O . PRO A 1 191 ? -11.216 -13.824 -12.304 1.00 38.72 191 PRO A O 1
ATOM 1462 N N . LEU A 1 192 ? -12.375 -11.975 -12.823 1.00 37.84 192 LEU A N 1
ATOM 1463 C CA . LEU A 1 192 ? -11.329 -11.013 -12.507 1.00 37.84 192 LEU A CA 1
ATOM 1464 C C . LEU A 1 192 ? -11.525 -10.310 -11.162 1.00 37.84 192 LEU A C 1
ATOM 1466 O O . LEU A 1 192 ? -10.575 -9.668 -10.735 1.00 37.84 192 LEU A O 1
ATOM 1470 N N . PHE A 1 193 ? -12.655 -10.426 -10.467 1.00 40.47 193 PHE A N 1
ATOM 1471 C CA . PHE A 1 193 ? -12.876 -9.729 -9.197 1.00 40.47 193 PHE A CA 1
ATOM 1472 C C . PHE A 1 193 ? -13.787 -10.564 -8.295 1.00 40.47 193 PHE A C 1
ATOM 1474 O O . PHE A 1 193 ? -14.936 -10.850 -8.623 1.00 40.47 193 PHE A O 1
ATOM 1481 N N . TYR A 1 194 ? -13.258 -10.967 -7.144 1.00 42.66 194 TYR A N 1
ATOM 1482 C CA . TYR A 1 194 ? -14.037 -11.635 -6.109 1.00 42.66 194 TYR A CA 1
ATOM 1483 C C . TYR A 1 194 ? -14.538 -10.573 -5.136 1.00 42.66 194 TYR A C 1
ATOM 1485 O O . TYR A 1 194 ? -13.793 -9.658 -4.812 1.00 42.66 194 TYR A O 1
ATOM 1493 N N . CYS A 1 195 ? -15.770 -10.675 -4.654 1.00 35.84 195 CYS A N 1
ATOM 1494 C CA . CYS A 1 195 ? -16.251 -9.843 -3.555 1.00 35.84 195 CYS A CA 1
ATOM 1495 C C . CYS A 1 195 ? -17.016 -10.744 -2.589 1.00 35.84 195 CYS A C 1
ATOM 1497 O O . CYS A 1 195 ? -17.896 -11.494 -3.011 1.00 35.84 195 CYS A O 1
ATOM 1499 N N . CYS A 1 196 ? -16.662 -10.753 -1.301 1.00 35.69 196 CYS A N 1
ATOM 1500 C CA . CYS A 1 196 ? -17.509 -11.416 -0.312 1.00 35.69 196 CYS A CA 1
ATOM 1501 C C . CYS A 1 196 ? -18.439 -10.406 0.360 1.00 35.69 196 CYS A C 1
ATOM 1503 O O . CYS A 1 196 ? -17.945 -9.459 0.967 1.00 35.69 196 CYS A O 1
ATOM 1505 N N . PRO A 1 197 ? -19.763 -10.632 0.313 1.00 33.75 197 PRO A N 1
ATOM 1506 C CA . PRO A 1 197 ? -20.755 -9.740 0.903 1.00 33.75 197 PRO A CA 1
ATOM 1507 C C . PRO A 1 197 ? -20.694 -9.695 2.438 1.00 33.75 197 PRO A C 1
ATOM 1509 O O . PRO A 1 197 ? -21.258 -8.783 3.029 1.00 33.75 197 PRO A O 1
ATOM 1512 N N . ASP A 1 198 ? -19.982 -10.633 3.076 1.00 33.22 198 ASP A N 1
ATOM 1513 C CA . ASP A 1 198 ? -19.882 -10.750 4.536 1.00 33.22 198 ASP A CA 1
ATOM 1514 C C . ASP A 1 198 ? -18.470 -10.432 5.096 1.00 33.22 198 ASP A C 1
ATOM 1516 O O . ASP A 1 198 ? -18.217 -10.627 6.289 1.00 33.22 198 ASP A O 1
ATOM 1520 N N . LEU A 1 199 ? -17.532 -9.924 4.272 1.00 32.56 199 LEU A N 1
ATOM 1521 C CA . LEU A 1 199 ? -16.171 -9.540 4.697 1.00 32.56 199 LEU A CA 1
ATOM 1522 C C . LEU A 1 199 ? -15.774 -8.158 4.146 1.00 32.56 199 LEU A C 1
ATOM 1524 O O . LEU A 1 199 ? -15.709 -7.949 2.941 1.00 32.56 199 LEU A O 1
ATOM 1528 N N . GLU A 1 200 ? -15.444 -7.230 5.043 1.00 35.72 200 GLU A N 1
ATOM 1529 C CA . GLU A 1 200 ? -15.429 -5.787 4.755 1.00 35.72 200 GLU A CA 1
ATOM 1530 C C . GLU A 1 200 ? -14.251 -5.226 3.925 1.00 35.72 200 GLU A C 1
ATOM 1532 O O . GLU A 1 200 ? -14.275 -4.033 3.685 1.00 35.72 200 GLU A O 1
ATOM 1537 N N . VAL A 1 201 ? -13.242 -5.972 3.437 1.00 35.78 201 VAL A N 1
ATOM 1538 C CA . VAL A 1 201 ? -12.296 -5.432 2.417 1.00 35.78 201 VAL A CA 1
ATOM 1539 C C . VAL A 1 201 ? -11.594 -6.555 1.634 1.00 35.78 201 VAL A C 1
ATOM 1541 O O . VAL A 1 201 ? -10.828 -7.318 2.226 1.00 35.78 201 VAL A O 1
ATOM 1544 N N . LEU A 1 202 ? -11.767 -6.587 0.306 1.00 33.66 202 LEU A N 1
ATOM 1545 C CA . LEU A 1 202 ? -10.999 -7.400 -0.650 1.00 33.66 202 LEU A CA 1
ATOM 1546 C C . LEU A 1 202 ? -10.255 -6.477 -1.620 1.00 33.66 202 LEU A C 1
ATOM 1548 O O . LEU A 1 202 ? -10.885 -5.686 -2.306 1.00 33.66 202 LEU A O 1
ATOM 1552 N N . ILE A 1 203 ? -8.926 -6.562 -1.686 1.00 39.34 203 ILE A N 1
ATOM 1553 C CA . ILE A 1 203 ? -8.089 -5.638 -2.467 1.00 39.34 203 ILE A CA 1
ATOM 1554 C C . ILE A 1 203 ? -7.439 -6.406 -3.600 1.00 39.34 203 ILE A C 1
ATOM 1556 O O . ILE A 1 203 ? -6.413 -7.019 -3.370 1.00 39.34 203 ILE A O 1
ATOM 1560 N N . LYS A 1 204 ? -7.949 -6.347 -4.829 1.00 33.19 204 LYS A N 1
ATOM 1561 C CA . LYS A 1 204 ? -7.202 -6.854 -5.989 1.00 33.19 204 LYS A CA 1
ATOM 1562 C C . LYS A 1 204 ? -6.344 -5.745 -6.593 1.00 33.19 204 LYS A C 1
ATOM 1564 O O . LYS A 1 204 ? -6.875 -4.807 -7.183 1.00 33.19 204 LYS A O 1
ATOM 1569 N N . ILE A 1 205 ? -5.024 -5.868 -6.492 1.00 30.56 205 ILE A N 1
ATOM 1570 C CA . ILE A 1 205 ? -4.074 -5.106 -7.312 1.00 30.56 205 ILE A CA 1
ATOM 1571 C C . ILE A 1 205 ? -3.348 -6.146 -8.152 1.00 30.56 205 ILE A C 1
ATOM 1573 O O . ILE A 1 205 ? -2.951 -7.178 -7.630 1.00 30.56 205 ILE A O 1
ATOM 1577 N N . SER A 1 206 ? -3.246 -5.924 -9.460 1.00 27.42 206 SER A N 1
ATOM 1578 C CA . SER A 1 206 ? -2.628 -6.842 -10.427 1.00 27.42 206 SER A CA 1
ATOM 1579 C C . SER A 1 206 ? -1.379 -7.556 -9.868 1.00 27.42 206 SER A C 1
ATOM 1581 O O . SER A 1 206 ? -0.296 -6.980 -9.873 1.00 27.42 206 SER A O 1
ATOM 1583 N N . GLY A 1 207 ? -1.540 -8.803 -9.400 1.00 34.53 207 GLY A N 1
ATOM 1584 C CA . GLY A 1 207 ? -0.468 -9.656 -8.868 1.00 34.53 207 GLY A CA 1
ATOM 1585 C C . GLY A 1 207 ? -0.357 -9.804 -7.338 1.00 34.53 207 GLY A C 1
ATOM 1586 O O . GLY A 1 207 ? 0.338 -10.716 -6.901 1.00 34.53 207 GLY A O 1
ATOM 1587 N N . MET A 1 208 ? -1.038 -9.000 -6.513 1.00 31.72 208 MET A N 1
ATOM 1588 C CA . MET A 1 208 ? -1.050 -9.139 -5.043 1.00 31.72 208 MET A CA 1
ATOM 1589 C C . MET A 1 208 ? -2.356 -8.600 -4.442 1.00 31.72 208 MET A C 1
ATOM 1591 O O . MET A 1 208 ? -2.777 -7.482 -4.742 1.00 31.72 208 MET A O 1
ATOM 1595 N N . VAL A 1 209 ? -2.991 -9.392 -3.575 1.00 35.34 209 VAL A N 1
ATOM 1596 C CA . VAL A 1 209 ? -4.331 -9.150 -3.031 1.00 35.34 209 VAL A CA 1
ATOM 1597 C C . VAL A 1 209 ? -4.348 -8.941 -1.509 1.00 35.34 209 VAL A C 1
ATOM 1599 O O . VAL A 1 209 ? -3.978 -9.781 -0.696 1.00 35.34 209 VAL A O 1
ATOM 1602 N N . PHE A 1 210 ? -4.786 -7.770 -1.074 1.00 35.50 210 PHE A N 1
ATOM 1603 C CA . PHE A 1 210 ? -4.735 -7.331 0.324 1.00 35.50 210 PHE A CA 1
ATOM 1604 C C . PHE A 1 210 ? -6.103 -7.554 1.002 1.00 35.50 210 PHE A C 1
ATOM 1606 O O . PHE A 1 210 ? -7.141 -7.463 0.355 1.00 35.50 210 PHE A O 1
ATOM 1613 N N . PHE A 1 211 ? -6.132 -7.881 2.295 1.00 36.59 211 PHE A N 1
ATOM 1614 C CA . PHE A 1 211 ? -7.364 -8.095 3.063 1.00 36.59 211 PHE A CA 1
ATOM 1615 C C . PHE A 1 211 ? -7.254 -7.546 4.496 1.00 36.59 211 PHE A C 1
ATOM 1617 O O . PHE A 1 211 ? -6.201 -7.535 5.138 1.00 36.59 211 PHE A O 1
ATOM 1624 N N . THR A 1 212 ? -8.383 -7.115 5.051 1.00 28.50 212 THR A N 1
ATOM 1625 C CA . THR A 1 212 ? -8.507 -6.822 6.487 1.00 28.50 212 THR A CA 1
ATOM 1626 C C . THR A 1 212 ? -9.336 -7.945 7.118 1.00 28.50 212 THR A C 1
ATOM 1628 O O . THR A 1 212 ? -10.443 -8.210 6.654 1.00 28.50 212 THR A O 1
ATOM 1631 N N . PHE A 1 213 ? -8.829 -8.656 8.136 1.00 30.83 213 PHE A N 1
ATOM 1632 C CA . PHE A 1 213 ? -9.673 -9.559 8.929 1.00 30.83 213 PHE A CA 1
ATOM 1633 C C . PHE A 1 213 ? -10.184 -8.815 10.162 1.00 30.83 213 PHE A C 1
ATOM 1635 O O . PHE A 1 213 ? -9.417 -8.305 10.979 1.00 30.83 213 PHE A O 1
ATOM 1642 N N . LYS A 1 214 ? -11.499 -8.854 10.375 1.00 27.28 214 LYS A N 1
ATOM 1643 C CA . LYS A 1 214 ? -12.104 -8.579 11.680 1.00 27.28 214 LYS A CA 1
ATOM 1644 C C . LYS A 1 214 ? -12.171 -9.896 12.454 1.00 27.28 214 LYS A C 1
ATOM 1646 O O . LYS A 1 214 ? -13.220 -10.522 12.552 1.00 27.28 214 LYS A O 1
ATOM 1651 N N . GLN A 1 215 ? -11.028 -10.369 12.946 1.00 31.55 215 GLN A N 1
ATOM 1652 C CA . GLN A 1 215 ? -10.985 -11.531 13.836 1.00 31.55 215 GLN A CA 1
ATOM 1653 C C . GLN A 1 215 ? -10.827 -11.045 15.273 1.00 31.55 215 GLN A C 1
ATOM 1655 O O . GLN A 1 215 ? -9.770 -10.555 15.659 1.00 31.55 215 GLN A O 1
ATOM 1660 N N . TYR A 1 216 ? -11.895 -11.168 16.064 1.00 28.66 216 TYR A N 1
ATOM 1661 C CA . TYR A 1 216 ? -11.833 -10.962 17.507 1.00 28.66 216 TYR A CA 1
ATOM 1662 C C . TYR A 1 216 ? -10.921 -12.035 18.114 1.00 28.66 216 TYR A C 1
ATOM 1664 O O . TYR A 1 216 ? -11.323 -13.186 18.279 1.00 28.66 216 TYR A O 1
ATOM 1672 N N . LEU A 1 217 ? -9.682 -11.666 18.432 1.00 28.16 217 LEU A N 1
ATOM 1673 C CA . LEU A 1 217 ? -8.798 -12.477 19.263 1.00 28.16 217 LEU A CA 1
ATOM 1674 C C . LEU A 1 217 ? -9.149 -12.211 20.730 1.00 28.16 217 LEU A C 1
ATOM 1676 O O . LEU A 1 217 ? -8.959 -11.105 21.231 1.00 28.16 217 LEU A O 1
ATOM 1680 N N . ILE A 1 218 ? -9.692 -13.220 21.412 1.00 25.78 218 ILE A N 1
ATOM 1681 C CA . ILE A 1 218 ? -9.909 -13.172 22.862 1.00 25.78 218 ILE A CA 1
ATOM 1682 C C . ILE A 1 218 ? -8.596 -13.605 23.532 1.00 25.78 218 ILE A C 1
ATOM 1684 O O . ILE A 1 218 ? -8.083 -14.675 23.193 1.00 25.78 218 ILE A O 1
ATOM 1688 N N . PRO A 1 219 ? -8.034 -12.822 24.471 1.00 25.95 219 PRO A N 1
ATOM 1689 C CA . PRO A 1 219 ? -6.873 -13.253 25.235 1.00 25.95 219 PRO A CA 1
ATOM 1690 C C . PRO A 1 219 ? -7.259 -14.455 26.105 1.00 25.95 219 PRO A C 1
ATOM 1692 O O . PRO A 1 219 ? -8.120 -14.356 26.978 1.00 25.95 219 PRO A O 1
ATOM 1695 N N . VAL A 1 220 ? -6.629 -15.603 25.858 1.00 29.30 220 VAL A N 1
ATOM 1696 C CA . VAL A 1 220 ? -6.725 -16.788 26.718 1.00 29.30 220 VAL A CA 1
ATOM 1697 C C . VAL A 1 220 ? -5.402 -16.921 27.467 1.00 29.30 220 VAL A C 1
ATOM 1699 O O . VAL A 1 220 ? -4.346 -16.644 26.901 1.00 29.30 220 VAL A O 1
ATOM 1702 N N . ALA A 1 221 ? -5.445 -17.356 28.728 1.00 31.05 221 ALA A N 1
ATOM 1703 C CA . ALA A 1 221 ? -4.318 -17.342 29.671 1.00 31.05 221 ALA A CA 1
ATOM 1704 C C . ALA A 1 221 ? -3.023 -18.063 29.216 1.00 31.05 221 ALA A C 1
ATOM 1706 O O . ALA A 1 221 ? -2.013 -17.933 29.891 1.00 31.05 221 ALA A O 1
ATOM 1707 N N . ASN A 1 222 ? -3.030 -18.781 28.083 1.00 28.69 222 ASN A N 1
ATOM 1708 C CA . ASN A 1 222 ? -1.881 -19.493 27.508 1.00 28.69 222 ASN A CA 1
ATOM 1709 C C . ASN A 1 222 ? -1.688 -19.243 25.991 1.00 28.69 222 ASN A C 1
ATOM 1711 O O . ASN A 1 222 ? -1.182 -20.112 25.282 1.00 28.69 222 ASN A O 1
ATOM 1715 N N . GLY A 1 223 ? -2.100 -18.079 25.472 1.00 31.48 223 GLY A N 1
ATOM 1716 C CA . GLY A 1 223 ? -1.826 -17.653 24.091 1.00 31.48 223 GLY A CA 1
ATOM 1717 C C . GLY A 1 223 ? -3.065 -17.332 23.246 1.00 31.48 223 GLY A C 1
ATOM 1718 O O . GLY A 1 223 ? -4.209 -17.556 23.645 1.00 31.48 223 GLY A O 1
ATOM 1719 N N . LEU A 1 224 ? -2.814 -16.780 22.055 1.00 29.80 224 LEU A N 1
ATOM 1720 C CA . LEU A 1 224 ? -3.820 -16.412 21.056 1.00 29.80 224 LEU A CA 1
ATOM 1721 C C . LEU A 1 224 ? -4.344 -17.677 20.349 1.00 29.80 224 LEU A C 1
ATOM 1723 O O . LEU A 1 224 ? -3.576 -18.386 19.702 1.00 29.80 224 LEU A O 1
ATOM 1727 N N . ARG A 1 225 ? -5.646 -17.982 20.459 1.00 29.17 225 ARG A N 1
ATOM 1728 C CA . ARG A 1 225 ? -6.256 -19.171 19.833 1.00 29.17 225 ARG A CA 1
ATOM 1729 C C . ARG A 1 225 ? -7.339 -18.769 18.830 1.00 29.17 225 ARG A C 1
ATOM 1731 O O . ARG A 1 225 ? -8.276 -18.059 19.181 1.00 29.17 225 ARG A O 1
ATOM 1738 N N . LEU A 1 226 ? -7.224 -19.257 17.593 1.00 31.81 226 LEU A N 1
ATOM 1739 C CA . LEU A 1 226 ? -8.271 -19.161 16.569 1.00 31.81 226 LEU A CA 1
ATOM 1740 C C . LEU A 1 226 ? -9.413 -20.129 16.922 1.00 31.81 226 LEU A C 1
ATOM 1742 O O . LEU A 1 226 ? -9.161 -21.305 17.192 1.00 31.81 226 LEU A O 1
ATOM 1746 N N . LEU A 1 227 ? -10.662 -19.657 16.934 1.00 29.33 227 LEU A N 1
ATOM 1747 C CA . LEU A 1 227 ? -11.827 -20.524 17.145 1.00 29.33 227 LEU A CA 1
ATOM 1748 C C . LEU A 1 227 ? -12.192 -21.268 15.845 1.00 29.33 227 LEU A C 1
ATOM 1750 O O . LEU A 1 227 ? -12.308 -20.623 14.803 1.00 29.33 227 LEU A O 1
ATOM 1754 N N . PRO A 1 228 ? -12.437 -22.593 15.879 1.00 28.02 228 PRO A N 1
ATOM 1755 C CA . PRO A 1 228 ? -13.024 -23.314 14.757 1.00 28.02 228 PRO A CA 1
ATOM 1756 C C . PRO A 1 228 ? -14.559 -23.193 14.804 1.00 28.02 228 PRO A C 1
ATOM 1758 O O . PRO A 1 228 ? -15.210 -23.726 15.704 1.00 28.02 228 PRO A O 1
ATOM 1761 N N . GLY A 1 229 ? -15.136 -22.475 13.836 1.00 29.33 229 GLY A N 1
ATOM 1762 C CA . GLY A 1 229 ? -16.581 -22.376 13.595 1.00 29.33 229 GLY A CA 1
ATOM 1763 C C . GLY A 1 229 ? -17.030 -23.332 12.486 1.00 29.33 229 GLY A C 1
ATOM 1764 O O . GLY A 1 229 ? -16.324 -23.515 11.502 1.00 29.33 229 GLY A O 1
ATOM 1765 N N . ARG A 1 230 ? -18.171 -23.990 12.699 1.00 24.09 230 ARG A N 1
ATOM 1766 C CA . ARG A 1 230 ? -18.617 -25.257 12.096 1.00 24.09 230 ARG A CA 1
ATOM 1767 C C . ARG A 1 230 ? -19.114 -25.164 10.638 1.00 24.09 230 ARG A C 1
ATOM 1769 O O . ARG A 1 230 ? -19.780 -24.220 10.246 1.00 24.09 230 ARG A O 1
ATOM 1776 N N . SER A 1 231 ? -18.822 -26.243 9.914 1.00 24.11 231 SER A N 1
ATOM 1777 C CA . SER A 1 231 ? -19.242 -26.711 8.578 1.00 24.11 231 SER A CA 1
ATOM 1778 C C . SER A 1 231 ? -20.697 -26.485 8.116 1.00 24.11 231 SER A C 1
ATOM 1780 O O . SER A 1 231 ? -21.607 -26.745 8.900 1.00 24.11 231 SER A O 1
ATOM 1782 N N . MET A 1 232 ? -20.899 -26.298 6.795 1.00 19.81 232 MET A N 1
ATOM 1783 C CA . MET A 1 232 ? -21.709 -27.203 5.944 1.00 19.81 232 MET A CA 1
ATOM 1784 C C . MET A 1 232 ? -21.337 -27.084 4.440 1.00 19.81 232 MET A C 1
ATOM 1786 O O . MET A 1 232 ? -20.989 -26.011 3.961 1.00 19.81 232 MET A O 1
ATOM 1790 N N . LEU A 1 233 ? -21.353 -28.228 3.743 1.00 21.00 233 LEU A N 1
ATOM 1791 C CA . LEU A 1 233 ? -20.993 -28.498 2.338 1.00 21.00 233 LEU A CA 1
ATOM 1792 C C . LEU A 1 233 ? -22.024 -27.981 1.315 1.00 21.00 233 LEU A C 1
ATOM 1794 O O . LEU A 1 233 ? -23.207 -28.035 1.620 1.00 21.00 233 LEU A O 1
ATOM 1798 N N . THR A 1 234 ? -21.586 -27.702 0.074 1.00 18.30 234 THR A N 1
ATOM 1799 C CA . THR A 1 234 ? -22.033 -28.434 -1.143 1.00 18.30 234 THR A CA 1
ATOM 1800 C C . THR A 1 234 ? -21.169 -28.112 -2.373 1.00 18.30 234 THR A C 1
ATOM 1802 O O . THR A 1 234 ? -20.855 -26.957 -2.638 1.00 18.30 234 THR A O 1
ATOM 1805 N N . TYR A 1 235 ? -20.810 -29.162 -3.120 1.00 21.52 235 TYR A N 1
ATOM 1806 C CA . TYR A 1 235 ? -20.287 -29.135 -4.493 1.00 21.52 235 TYR A CA 1
ATOM 1807 C C . TYR A 1 235 ? -21.410 -28.808 -5.494 1.00 21.52 235 TYR A C 1
ATOM 1809 O O . TYR A 1 235 ? -22.550 -29.185 -5.247 1.00 21.52 235 TYR A O 1
ATOM 1817 N N . HIS A 1 236 ? -21.071 -28.257 -6.664 1.00 20.34 236 HIS A N 1
ATOM 1818 C CA . HIS A 1 236 ? -21.218 -28.992 -7.930 1.00 20.34 236 HIS A CA 1
ATOM 1819 C C . HIS A 1 236 ? -20.386 -28.352 -9.048 1.00 20.34 236 HIS A C 1
ATOM 1821 O O . HIS A 1 236 ? -20.413 -27.144 -9.257 1.00 20.34 236 HIS A O 1
ATOM 1827 N N . ALA A 1 237 ? -19.639 -29.214 -9.736 1.00 23.48 237 ALA A N 1
ATOM 1828 C CA . ALA A 1 237 ? -18.984 -28.948 -11.005 1.00 23.48 237 ALA A CA 1
ATOM 1829 C C . ALA A 1 237 ? -20.007 -28.967 -12.147 1.00 23.48 237 ALA A C 1
ATOM 1831 O O . ALA A 1 237 ? -20.928 -29.786 -12.103 1.00 23.48 237 ALA A O 1
ATOM 1832 N N . LEU A 1 238 ? -19.770 -28.138 -13.163 1.00 30.22 238 LEU A N 1
ATOM 1833 C CA . LEU A 1 238 ? -19.625 -28.539 -14.566 1.00 30.22 238 LEU A CA 1
ATOM 1834 C C . LEU A 1 238 ? -18.650 -27.566 -15.238 1.00 30.22 238 LEU A C 1
ATOM 1836 O O . LEU A 1 238 ? -18.807 -26.347 -15.009 1.00 30.22 238 LEU A O 1
#

Foldseek 3Di:
DADPVVRGDDDDPDPPCVVVVVVDPDDDDDCEPTVDDPADAQFWKDFPNDIANPPPSHRLPGPVLLVCLVVPPVLNVLVLCLLQQQFPWFWDQDPVRDTQIDHPDNNSNNSQVSSVSSQWHFPGDDPFKTWTGRPNRIWIKTWPDWADADPVLQKIWTWIATPVVRFIWIWMKGDCVNPVVVDDAWDDPDPQDIDGPPFGTWIDDPPIITGTDPDGFDDDPPDTDDDDDDDDDDDDDD

pLDDT: mean 74.55, std 24.1, range [18.3, 96.44]